Protein AF-A0A817R4D0-F1 (afdb_monomer_lite)

Radius of gyration: 28.76 Å; chains: 1; bounding box: 65×51×79 Å

Structure (mmCIF, N/CA/C/O backbone):
data_AF-A0A817R4D0-F1
#
_entry.id   AF-A0A817R4D0-F1
#
loop_
_atom_site.group_PDB
_atom_site.id
_atom_site.type_symbol
_atom_site.label_atom_id
_atom_site.label_alt_id
_atom_site.label_comp_id
_atom_site.label_asym_id
_atom_site.label_entity_id
_atom_site.label_seq_id
_atom_site.pdbx_PDB_ins_code
_atom_site.Cartn_x
_atom_site.Cartn_y
_atom_site.Cartn_z
_atom_site.occupancy
_atom_site.B_iso_or_equiv
_atom_site.auth_seq_id
_atom_site.auth_comp_id
_atom_site.auth_asym_id
_atom_site.auth_atom_id
_atom_site.pdbx_PDB_model_num
ATOM 1 N N . MET A 1 1 ? -16.716 -7.957 35.659 1.00 85.81 1 MET A N 1
ATOM 2 C CA . MET A 1 1 ? -17.992 -8.381 36.300 1.00 85.81 1 MET A CA 1
ATOM 3 C C . MET A 1 1 ? -18.682 -7.258 37.084 1.00 85.81 1 MET A C 1
ATOM 5 O O . MET A 1 1 ? -19.856 -7.018 36.826 1.00 85.81 1 MET A O 1
ATOM 9 N N . ASN A 1 2 ? -17.995 -6.583 38.018 1.00 90.88 2 ASN A N 1
ATOM 10 C CA . ASN A 1 2 ? -18.594 -5.654 38.999 1.00 90.88 2 ASN A CA 1
ATOM 11 C C . ASN A 1 2 ? -19.562 -4.610 38.411 1.00 90.88 2 ASN A C 1
ATOM 13 O O . ASN A 1 2 ? -20.645 -4.436 38.957 1.00 90.88 2 ASN A O 1
ATOM 17 N N . TRP A 1 3 ? -19.232 -3.972 37.282 1.00 91.75 3 TRP A N 1
ATOM 18 C CA . TRP A 1 3 ? -20.135 -3.012 36.631 1.00 91.75 3 TRP A CA 1
ATOM 19 C C . TRP A 1 3 ? -21.509 -3.606 36.291 1.00 91.75 3 TRP A C 1
ATOM 21 O O . TRP A 1 3 ? -22.535 -3.068 36.699 1.00 91.75 3 TRP A O 1
ATOM 31 N N . SER A 1 4 ? -21.538 -4.760 35.612 1.00 88.94 4 SER A N 1
ATOM 32 C CA . SER A 1 4 ? -22.786 -5.458 35.272 1.00 88.94 4 SER A CA 1
ATOM 33 C C . SER A 1 4 ? -23.536 -5.892 36.538 1.00 88.94 4 SER A C 1
ATOM 35 O O . SER A 1 4 ? -24.749 -5.702 36.617 1.00 88.94 4 SER A O 1
ATOM 37 N N . SER A 1 5 ? -22.813 -6.377 37.559 1.00 91.19 5 SER A N 1
ATOM 38 C CA . SER A 1 5 ? -23.377 -6.715 38.876 1.00 91.19 5 SER A CA 1
ATOM 39 C C . SER A 1 5 ? -24.118 -5.526 39.494 1.00 91.19 5 SER A C 1
ATOM 41 O O . SER A 1 5 ? -25.313 -5.609 39.770 1.00 91.19 5 SER A O 1
ATOM 43 N N . ASN A 1 6 ? -23.446 -4.382 39.625 1.00 91.38 6 ASN A N 1
ATOM 44 C CA . ASN A 1 6 ? -24.018 -3.169 40.207 1.00 91.38 6 ASN A CA 1
ATOM 45 C C . ASN A 1 6 ? -25.166 -2.607 39.357 1.00 91.38 6 ASN A C 1
ATOM 47 O O . ASN A 1 6 ? -26.144 -2.103 39.904 1.00 91.38 6 ASN A O 1
ATOM 51 N N . LYS A 1 7 ? -25.065 -2.694 38.024 1.00 90.00 7 LYS A N 1
ATOM 52 C CA . LYS A 1 7 ? -26.015 -2.053 37.109 1.00 90.00 7 LYS A CA 1
ATOM 53 C C . LYS A 1 7 ? -27.292 -2.858 36.848 1.00 90.00 7 LYS A C 1
ATOM 55 O O . LYS A 1 7 ? -28.335 -2.248 36.618 1.00 90.00 7 LYS A O 1
ATOM 60 N N . PHE A 1 8 ? -27.217 -4.189 36.868 1.00 87.50 8 PHE A N 1
ATOM 61 C CA . PHE A 1 8 ? -28.321 -5.084 36.489 1.00 87.50 8 PHE A CA 1
ATOM 62 C C . PHE A 1 8 ? -28.729 -6.091 37.570 1.00 87.50 8 PHE A C 1
ATOM 64 O O . PHE A 1 8 ? -29.767 -6.732 37.426 1.00 87.50 8 PHE A O 1
ATOM 71 N N . TYR A 1 9 ? -27.926 -6.255 38.624 1.00 90.12 9 TYR A N 1
ATOM 72 C CA . TYR A 1 9 ? -28.093 -7.311 39.628 1.00 90.12 9 TYR A CA 1
ATOM 73 C C . TYR A 1 9 ? -27.909 -6.801 41.066 1.00 90.12 9 TYR A C 1
ATOM 75 O O . TYR A 1 9 ? -27.602 -7.588 41.959 1.00 90.12 9 TYR A O 1
ATOM 83 N N . GLU A 1 10 ? -28.068 -5.493 41.300 1.00 92.06 10 GLU A N 1
ATOM 84 C CA . GLU A 1 10 ? -27.998 -4.862 42.632 1.00 92.06 10 GLU A CA 1
ATOM 85 C C . GLU A 1 10 ? -26.683 -5.151 43.394 1.00 92.06 10 GLU A C 1
ATOM 87 O O . GLU A 1 10 ? -26.655 -5.202 44.620 1.00 92.06 10 GLU A O 1
ATOM 92 N N . GLY A 1 11 ? -25.584 -5.390 42.669 1.00 90.69 11 GLY A N 1
ATOM 93 C CA . GLY A 1 11 ? -24.278 -5.744 43.241 1.00 90.69 11 GLY A CA 1
ATOM 94 C C . GLY A 1 11 ? -24.160 -7.191 43.743 1.00 90.69 11 GLY A C 1
ATOM 95 O O . GLY A 1 11 ? -23.124 -7.560 44.292 1.00 90.69 11 GLY A O 1
ATOM 96 N N . LYS A 1 12 ? -25.182 -8.035 43.542 1.00 92.62 12 LYS A N 1
ATOM 97 C CA . LYS A 1 12 ? -25.273 -9.393 44.116 1.00 92.62 12 LYS A CA 1
ATOM 98 C C . LYS A 1 12 ? -24.383 -10.444 43.441 1.00 92.62 12 LYS A C 1
ATOM 100 O O . LYS A 1 12 ? -24.162 -11.501 44.028 1.00 92.62 12 LYS A O 1
ATOM 105 N N . LEU A 1 13 ? -23.884 -10.207 42.223 1.00 91.25 13 LEU A N 1
ATOM 106 C CA . LEU A 1 13 ? -22.986 -11.158 41.552 1.00 91.25 13 LEU A CA 1
ATOM 107 C C . LEU A 1 13 ? -21.567 -11.059 42.115 1.00 91.25 13 LEU A C 1
ATOM 109 O O . LEU A 1 13 ? -20.951 -9.991 42.087 1.00 91.25 13 LEU A O 1
ATOM 113 N N . ILE A 1 14 ? -21.041 -12.206 42.541 1.00 90.81 14 ILE A N 1
ATOM 114 C CA . ILE A 1 14 ? -19.675 -12.389 43.033 1.00 90.81 14 ILE A CA 1
ATOM 115 C C . ILE A 1 14 ? -18.923 -13.258 42.021 1.00 90.81 14 ILE A C 1
ATOM 117 O O . ILE A 1 14 ? -19.402 -14.323 41.635 1.00 90.81 14 ILE A O 1
ATOM 121 N N . ALA A 1 15 ? -17.741 -12.814 41.592 1.00 90.31 15 ALA A N 1
ATOM 122 C CA . ALA A 1 15 ? -16.878 -13.614 40.730 1.00 90.31 15 ALA A CA 1
ATOM 123 C C . ALA A 1 15 ? -16.248 -14.764 41.526 1.00 90.31 15 ALA A C 1
ATOM 125 O O . ALA A 1 15 ? -15.663 -14.533 42.588 1.00 90.31 15 ALA A O 1
ATOM 126 N N . ASP A 1 16 ? -16.334 -15.985 40.995 1.00 93.75 16 ASP A N 1
ATOM 127 C CA . ASP A 1 16 ? -15.689 -17.143 41.608 1.00 93.75 16 ASP A CA 1
ATOM 128 C C . ASP A 1 16 ? -14.159 -16.969 41.674 1.00 93.75 16 ASP A C 1
ATOM 130 O O . ASP A 1 16 ? -13.544 -16.331 40.811 1.00 93.75 16 ASP A O 1
ATOM 134 N N . LYS A 1 17 ? -13.532 -17.561 42.699 1.00 91.69 17 LYS A N 1
ATOM 135 C CA . LYS A 1 17 ? -12.079 -17.483 42.924 1.00 91.69 17 LYS A CA 1
ATOM 136 C C . LYS A 1 17 ? -11.271 -17.954 41.710 1.00 91.69 17 LYS A C 1
ATOM 138 O O . LYS A 1 17 ? -10.205 -17.401 41.462 1.00 91.69 17 LYS A O 1
ATOM 143 N N . SER A 1 18 ? -11.787 -18.923 40.953 1.00 90.81 18 SER A N 1
ATOM 144 C CA . SER A 1 18 ? -11.156 -19.478 39.750 1.00 90.81 18 SER A CA 1
ATOM 145 C C . SER A 1 18 ? -11.200 -18.567 38.519 1.00 90.81 18 SER A C 1
ATOM 147 O O . SER A 1 18 ? -10.611 -18.928 37.508 1.00 90.81 18 SER A O 1
ATOM 149 N N . VAL A 1 19 ? -11.896 -17.422 38.555 1.00 88.88 19 VAL A N 1
ATOM 150 C CA . VAL A 1 19 ? -11.982 -16.493 37.406 1.00 88.88 19 VAL A CA 1
ATOM 151 C C . VAL A 1 19 ? -11.800 -15.019 37.759 1.00 88.88 19 VAL A C 1
ATOM 153 O O . VAL A 1 19 ? -11.539 -14.220 36.865 1.00 88.88 19 VAL A O 1
ATOM 156 N N . LYS A 1 20 ? -11.922 -14.637 39.037 1.00 90.31 20 LYS A N 1
ATOM 157 C CA . LYS A 1 20 ? -11.939 -13.235 39.491 1.00 90.31 20 LYS A CA 1
ATOM 158 C C . LYS A 1 20 ? -10.757 -12.387 38.995 1.00 90.31 20 LYS A C 1
ATOM 160 O O . LYS A 1 20 ? -10.948 -11.199 38.752 1.00 90.31 20 LYS A O 1
ATOM 165 N N . ASN A 1 21 ? -9.578 -12.994 38.859 1.00 89.25 21 ASN A N 1
ATOM 166 C CA . ASN A 1 21 ? -8.324 -12.314 38.520 1.00 89.25 21 ASN A CA 1
ATOM 167 C C . ASN A 1 21 ? -7.767 -12.722 37.140 1.00 89.25 21 ASN A C 1
ATOM 169 O O . ASN A 1 21 ? -6.607 -12.445 36.865 1.00 89.25 21 ASN A O 1
ATOM 173 N N . HIS A 1 22 ? -8.543 -13.424 36.306 1.00 90.38 22 HIS A N 1
ATOM 174 C CA . HIS A 1 22 ? -8.057 -13.922 35.019 1.00 90.38 22 HIS A CA 1
ATOM 175 C C . HIS A 1 22 ? -7.870 -12.805 33.986 1.00 90.38 22 HIS A C 1
ATOM 177 O O . HIS A 1 22 ? -8.821 -12.102 33.648 1.00 90.38 22 HIS A O 1
ATOM 183 N N . LEU A 1 23 ? -6.665 -12.727 33.427 1.00 89.62 23 LEU A N 1
ATOM 184 C CA . LEU A 1 23 ? -6.243 -11.791 32.383 1.00 89.62 23 LEU A CA 1
ATOM 185 C C . LEU A 1 23 ? -5.816 -12.555 31.123 1.00 89.62 23 LEU A C 1
ATOM 187 O O . LEU A 1 23 ? -5.864 -13.789 31.101 1.00 89.62 23 LEU A O 1
ATOM 191 N N . LEU A 1 24 ? -5.420 -11.861 30.052 1.00 87.00 24 LEU A N 1
ATOM 192 C CA . LEU A 1 24 ? -4.888 -12.535 28.861 1.00 87.00 24 LEU A CA 1
ATOM 193 C C . LEU A 1 24 ? -3.597 -13.282 29.201 1.00 87.00 24 LEU A C 1
ATOM 195 O O . LEU A 1 24 ? -3.516 -14.473 28.916 1.00 87.00 24 LEU A O 1
ATOM 199 N N . LYS A 1 25 ? -2.663 -12.638 29.915 1.00 83.69 25 LYS A N 1
ATOM 200 C CA . LYS A 1 25 ? -1.336 -13.180 30.273 1.00 83.69 25 LYS A CA 1
ATOM 201 C C . LYS A 1 25 ? -1.310 -14.547 30.973 1.00 83.69 25 LYS A C 1
ATOM 203 O O . LYS A 1 25 ? -0.267 -15.193 30.985 1.00 83.69 25 LYS A O 1
ATOM 208 N N . ASP A 1 26 ? -2.426 -14.996 31.556 1.00 84.88 26 ASP A N 1
ATOM 209 C CA . ASP A 1 26 ? -2.526 -16.317 32.198 1.00 84.88 26 ASP A CA 1
ATOM 210 C C . ASP A 1 26 ? -2.865 -17.448 31.198 1.00 84.88 26 ASP A C 1
ATOM 212 O O . ASP A 1 26 ? -3.092 -18.596 31.595 1.00 84.88 26 ASP A O 1
ATOM 216 N N . LEU A 1 27 ? -2.967 -17.142 29.900 1.00 81.75 27 LEU A N 1
ATOM 217 C CA . LEU A 1 27 ? -3.097 -18.131 28.833 1.00 81.75 27 LEU A CA 1
ATOM 218 C C . LEU A 1 27 ? -1.738 -18.777 28.538 1.00 81.75 27 LEU A C 1
ATOM 220 O O . LEU A 1 27 ? -0.728 -18.106 28.355 1.00 81.75 27 LEU A O 1
ATOM 224 N N . LYS A 1 28 ? -1.726 -20.111 28.452 1.00 70.00 28 LYS A N 1
ATOM 225 C CA . LYS A 1 28 ? -0.499 -20.930 28.392 1.00 70.00 28 LYS A CA 1
ATOM 226 C C . LYS A 1 28 ? 0.362 -20.748 27.131 1.00 70.00 28 LYS A C 1
ATOM 228 O O . LYS A 1 28 ? 1.472 -21.267 27.111 1.00 70.00 28 LYS A O 1
ATOM 233 N N . ASN A 1 29 ? -0.149 -20.061 26.109 1.00 64.88 29 ASN A N 1
ATOM 234 C CA . ASN A 1 29 ? 0.435 -20.017 24.766 1.00 64.88 29 ASN A CA 1
ATOM 235 C C . ASN A 1 29 ? 0.943 -18.620 24.357 1.00 64.88 29 ASN A C 1
ATOM 237 O O . ASN A 1 29 ? 1.331 -18.447 23.209 1.00 64.88 29 ASN A O 1
ATOM 241 N N . ILE A 1 30 ? 0.933 -17.625 25.252 1.00 60.78 30 ILE A N 1
ATOM 242 C CA . ILE A 1 30 ? 1.384 -16.268 24.909 1.00 60.78 30 ILE A CA 1
ATOM 243 C C . ILE A 1 30 ? 2.913 -16.217 24.836 1.00 60.78 30 ILE A C 1
ATOM 245 O O . ILE A 1 30 ? 3.607 -16.353 25.848 1.00 60.78 30 ILE A O 1
ATOM 249 N N . SER A 1 31 ? 3.432 -15.941 23.643 1.00 56.41 31 SER A N 1
ATOM 250 C CA . SER A 1 31 ? 4.788 -15.438 23.434 1.00 56.41 31 SER A CA 1
ATOM 251 C C . SER A 1 31 ? 4.879 -14.003 23.953 1.00 56.41 31 SER A C 1
ATOM 253 O O . SER A 1 31 ? 4.496 -13.065 23.260 1.00 56.41 31 SER A O 1
ATOM 255 N N . LYS A 1 32 ? 5.372 -13.817 25.182 1.00 51.97 32 LYS A N 1
ATOM 256 C CA . LYS A 1 32 ? 5.617 -12.474 25.726 1.00 51.97 32 LYS A CA 1
ATOM 257 C C . LYS A 1 32 ? 6.578 -11.705 24.813 1.00 51.97 32 LYS A C 1
ATOM 259 O O . LYS A 1 32 ? 7.673 -12.202 24.549 1.00 51.97 32 LYS A O 1
ATOM 264 N N . LYS A 1 33 ? 6.214 -10.488 24.398 1.00 51.44 33 LYS A N 1
ATOM 265 C CA . LYS A 1 33 ? 7.195 -9.522 23.885 1.00 51.44 33 LYS A CA 1
ATOM 266 C C . LYS A 1 33 ? 8.112 -9.125 25.048 1.00 51.44 33 LYS A C 1
ATOM 268 O O . LYS A 1 33 ? 7.653 -8.941 26.172 1.00 51.44 33 LYS A O 1
ATOM 273 N N . GLU A 1 34 ? 9.412 -8.996 24.790 1.00 47.00 34 GLU A N 1
ATOM 274 C CA . GLU A 1 34 ? 10.386 -8.600 25.825 1.00 47.00 34 GLU A CA 1
ATOM 275 C C . GLU A 1 34 ? 10.322 -7.097 26.172 1.00 47.00 34 GLU A C 1
ATOM 277 O O . GLU A 1 34 ? 10.896 -6.689 27.176 1.00 47.00 34 GLU A O 1
ATOM 282 N N . ASN A 1 35 ? 9.569 -6.302 25.397 1.00 44.22 35 ASN A N 1
ATOM 283 C CA . ASN A 1 35 ? 9.280 -4.880 25.629 1.00 44.22 35 ASN A CA 1
ATOM 284 C C . ASN A 1 35 ? 7.753 -4.634 25.678 1.00 44.22 35 ASN A C 1
ATOM 286 O O . ASN A 1 35 ? 7.207 -3.916 24.843 1.00 44.22 35 ASN A O 1
ATOM 290 N N . ASP A 1 36 ? 7.056 -5.266 26.627 1.00 49.16 36 ASP A N 1
ATOM 291 C CA . ASP A 1 36 ? 5.600 -5.133 26.868 1.00 49.16 36 ASP A CA 1
ATOM 292 C C . ASP A 1 36 ? 5.269 -3.836 27.670 1.00 49.16 36 ASP A C 1
ATOM 294 O O . ASP A 1 36 ? 4.460 -3.847 28.597 1.00 49.16 36 ASP A O 1
ATOM 298 N N . ASP A 1 37 ? 5.917 -2.703 27.342 1.00 46.09 37 ASP A N 1
ATOM 299 C CA . ASP A 1 37 ? 5.678 -1.398 28.003 1.00 46.09 37 ASP A CA 1
ATOM 300 C C . ASP A 1 37 ? 4.265 -0.835 27.710 1.00 46.09 37 ASP A C 1
ATOM 302 O O . ASP A 1 37 ? 3.764 0.014 28.451 1.00 46.09 37 ASP A O 1
ATOM 306 N N . GLU A 1 38 ? 3.580 -1.351 26.681 1.00 54.66 38 GLU A N 1
ATOM 307 C CA . GLU A 1 38 ? 2.167 -1.078 26.389 1.00 54.66 38 GLU A CA 1
ATOM 308 C C . GLU A 1 38 ? 1.312 -2.324 26.660 1.00 54.66 38 GLU A C 1
ATOM 310 O O . GLU A 1 38 ? 1.398 -3.366 26.012 1.00 54.66 38 GLU A O 1
ATOM 315 N N . ASN A 1 39 ? 0.511 -2.229 27.718 1.00 65.62 39 ASN A N 1
ATOM 316 C CA . ASN A 1 39 ? 0.305 -3.360 28.613 1.00 65.62 39 ASN A CA 1
ATOM 317 C C . ASN A 1 39 ? -1.055 -4.067 28.406 1.00 65.62 39 ASN A C 1
ATOM 319 O O . ASN A 1 39 ? -1.862 -4.191 29.337 1.00 65.62 39 ASN A O 1
ATOM 323 N N . LEU A 1 40 ? -1.330 -4.505 27.169 1.00 78.44 40 LEU A N 1
ATOM 324 C CA . LEU A 1 40 ? -2.609 -5.119 26.764 1.00 78.44 40 LEU A CA 1
ATOM 325 C C . LEU A 1 40 ? -2.869 -6.468 27.461 1.00 78.44 40 LEU A C 1
ATOM 327 O O . LEU A 1 40 ? -4.010 -6.817 27.776 1.00 78.44 40 LEU A O 1
ATOM 331 N N . SER A 1 41 ? -1.811 -7.236 27.737 1.00 79.12 41 SER A N 1
ATOM 332 C CA . SER A 1 41 ? -1.926 -8.579 28.322 1.00 79.12 41 SER A CA 1
ATOM 333 C C . SER A 1 41 ? -2.378 -8.579 29.791 1.00 79.12 41 SER A C 1
ATOM 335 O O . SER A 1 41 ? -2.912 -9.584 30.285 1.00 79.12 41 SER A O 1
ATOM 337 N N . GLU A 1 42 ? -2.197 -7.446 30.481 1.00 83.38 42 GLU A N 1
ATOM 338 C CA . GLU A 1 42 ? -2.509 -7.255 31.897 1.00 83.38 42 GLU A CA 1
ATOM 339 C C . GLU A 1 42 ? -3.830 -6.517 32.162 1.00 83.38 42 GLU A C 1
ATOM 341 O O . GLU A 1 42 ? -4.248 -6.424 33.320 1.00 83.38 42 GLU A O 1
ATOM 346 N N . CYS A 1 43 ? -4.529 -6.040 31.128 1.00 86.25 43 CYS A N 1
ATOM 347 C CA . CYS A 1 43 ? -5.799 -5.337 31.283 1.00 86.25 43 CYS A CA 1
ATOM 348 C C . CYS A 1 43 ? -7.016 -6.234 30.991 1.00 86.25 43 CYS A C 1
ATOM 350 O O . CYS A 1 43 ? -7.034 -7.062 30.078 1.00 86.25 43 CYS A O 1
ATOM 352 N N . SER A 1 44 ? -8.079 -6.049 31.782 1.00 90.94 44 SER A N 1
ATOM 353 C CA . SER A 1 44 ? -9.372 -6.723 31.562 1.00 90.94 44 SER A CA 1
ATOM 354 C C . SER A 1 44 ? -10.413 -5.841 30.868 1.00 90.94 44 SER A C 1
ATOM 356 O O . SER A 1 44 ? -11.433 -6.351 30.403 1.00 90.94 44 SER A O 1
ATOM 358 N N . LEU A 1 45 ? -10.158 -4.532 30.802 1.00 91.81 45 LEU A N 1
ATOM 359 C CA . LEU A 1 45 ? -11.008 -3.500 30.216 1.00 91.81 45 LEU A CA 1
ATOM 360 C C . LEU A 1 45 ? -10.115 -2.560 29.403 1.00 91.81 45 LEU A C 1
ATOM 362 O O . LEU A 1 45 ? -9.131 -2.047 29.940 1.00 91.81 45 LEU A O 1
ATOM 366 N N . PHE A 1 46 ? -10.482 -2.333 28.148 1.00 91.12 46 PHE A N 1
ATOM 367 C CA . PHE A 1 46 ? -9.733 -1.529 27.190 1.00 91.12 46 PHE A CA 1
ATOM 368 C C . PHE A 1 46 ? -10.715 -0.668 26.395 1.00 91.12 46 PHE A C 1
ATOM 370 O O . PHE A 1 46 ? -11.730 -1.179 25.918 1.00 91.12 46 PHE A O 1
ATOM 377 N N . LEU A 1 47 ? -10.464 0.633 26.308 1.00 88.31 47 LEU A N 1
ATOM 378 C CA . LEU A 1 47 ? -11.313 1.592 25.605 1.00 88.31 47 LEU A CA 1
ATOM 379 C C . LEU A 1 47 ? -10.493 2.288 24.521 1.00 88.31 47 LEU A C 1
ATOM 381 O O . LEU A 1 47 ? -9.501 2.930 24.852 1.00 88.31 47 LEU A O 1
ATOM 385 N N . ILE A 1 48 ? -10.937 2.199 23.268 1.00 90.31 48 ILE A N 1
ATOM 386 C CA . ILE A 1 48 ? -10.406 2.993 22.157 1.00 90.31 48 ILE A CA 1
ATOM 387 C C . ILE A 1 48 ? -11.433 4.079 21.822 1.00 90.31 48 ILE A C 1
ATOM 389 O O . ILE A 1 48 ? -12.513 3.778 21.307 1.00 90.31 48 ILE A O 1
ATOM 393 N N . ASP A 1 49 ? -11.117 5.335 22.139 1.00 85.25 49 ASP A N 1
ATOM 394 C CA . ASP A 1 49 ? -11.977 6.477 21.815 1.00 85.25 49 ASP A CA 1
ATOM 395 C C . ASP A 1 49 ? -11.694 6.985 20.395 1.00 85.25 49 ASP A C 1
ATOM 397 O O . ASP A 1 49 ? -10.577 7.399 20.078 1.00 85.25 49 ASP A O 1
ATOM 401 N N . THR A 1 50 ? -12.716 6.964 19.539 1.00 85.00 50 THR A N 1
ATOM 402 C CA . THR A 1 50 ? -12.644 7.436 18.144 1.00 85.00 50 THR A CA 1
ATOM 403 C C . THR A 1 50 ? -12.926 8.929 17.986 1.00 85.00 50 THR A C 1
ATOM 405 O O . THR A 1 50 ? -12.894 9.462 16.872 1.00 85.00 50 THR A O 1
ATOM 408 N N . ASN A 1 51 ? -13.176 9.641 19.088 1.00 74.62 51 ASN A N 1
ATOM 409 C CA . ASN A 1 51 ? -13.396 11.077 19.055 1.00 74.62 51 ASN A CA 1
ATOM 410 C C . ASN A 1 51 ? -12.185 11.851 18.502 1.00 74.62 51 ASN A C 1
ATOM 412 O O . ASN A 1 51 ? -11.029 11.544 18.779 1.00 74.62 51 ASN A O 1
ATOM 416 N N . GLY A 1 52 ? -12.461 12.892 17.713 1.00 62.25 52 GLY A N 1
ATOM 417 C CA . GLY A 1 52 ? -11.438 13.687 17.026 1.00 62.25 52 GLY A CA 1
ATOM 418 C C . GLY A 1 52 ? -10.903 13.082 15.720 1.00 62.25 52 GLY A C 1
ATOM 419 O O . GLY A 1 52 ? -10.167 13.773 15.016 1.00 62.25 52 GLY A O 1
ATOM 420 N N . TYR A 1 53 ? -11.296 11.857 15.350 1.00 65.50 53 TYR A N 1
ATOM 421 C CA . TYR A 1 53 ? -10.987 11.248 14.050 1.00 65.50 53 TYR A CA 1
ATOM 422 C C . TYR A 1 53 ? -12.196 11.333 13.095 1.00 65.50 53 TYR A C 1
ATOM 424 O O . TYR A 1 53 ? -13.343 11.304 13.538 1.00 65.50 53 TYR A O 1
ATOM 432 N N . ASP A 1 54 ? -11.975 11.439 11.777 1.00 64.69 54 ASP A N 1
ATOM 433 C CA . ASP A 1 54 ? -13.045 11.640 10.769 1.00 64.69 54 ASP A CA 1
ATOM 434 C C . ASP A 1 54 ? -13.775 10.326 10.393 1.00 64.69 54 ASP A C 1
ATOM 436 O O . ASP A 1 54 ? -14.011 10.027 9.220 1.00 64.69 54 ASP A O 1
ATOM 440 N N . MET A 1 55 ? -14.109 9.524 11.409 1.00 75.19 55 MET A N 1
ATOM 441 C CA . MET A 1 55 ? -14.818 8.243 11.313 1.00 75.19 55 MET A CA 1
ATOM 442 C C . MET A 1 55 ? -16.322 8.457 11.160 1.00 75.19 55 MET A C 1
ATOM 444 O O . MET A 1 55 ? -17.059 8.551 12.142 1.00 75.19 55 MET A O 1
ATOM 448 N N . LYS A 1 56 ? -16.779 8.586 9.916 1.00 72.00 56 LYS A N 1
ATOM 449 C CA . LYS A 1 56 ? -18.182 8.887 9.616 1.00 72.00 56 LYS A CA 1
ATOM 450 C C . LYS A 1 56 ? -19.056 7.640 9.650 1.00 72.00 56 LYS A C 1
ATOM 452 O O . LYS A 1 56 ? -18.743 6.642 9.010 1.00 72.00 56 LYS A O 1
ATOM 457 N N . GLU A 1 57 ? -20.209 7.780 10.298 1.00 80.19 57 GLU A N 1
ATOM 458 C CA . GLU A 1 57 ? -21.320 6.841 10.168 1.00 80.19 57 GLU A CA 1
ATOM 459 C C . GLU A 1 57 ? -21.812 6.762 8.717 1.00 80.19 57 GLU A C 1
ATOM 461 O O . GLU A 1 57 ? -22.089 7.778 8.069 1.00 80.19 57 GLU A O 1
ATOM 466 N N . ILE A 1 58 ? -21.960 5.531 8.241 1.00 77.88 58 ILE A N 1
ATOM 467 C CA . ILE A 1 58 ? -22.594 5.155 6.986 1.00 77.88 58 ILE A CA 1
ATOM 468 C C . ILE A 1 58 ? -24.028 4.742 7.306 1.00 77.88 58 ILE A C 1
ATOM 470 O O . ILE A 1 58 ? -24.276 3.884 8.155 1.00 77.88 58 ILE A O 1
ATOM 474 N N . TYR A 1 59 ? -24.971 5.356 6.600 1.00 78.50 59 TYR A N 1
ATOM 475 C CA . TYR A 1 59 ? -26.398 5.087 6.708 1.00 78.50 59 TYR A CA 1
ATOM 476 C C . TYR A 1 59 ? -26.823 4.284 5.481 1.00 78.50 59 TYR A C 1
ATOM 478 O O . TYR A 1 59 ? -26.519 4.680 4.355 1.00 78.50 59 TYR A O 1
ATOM 486 N N . PHE A 1 60 ? -27.502 3.162 5.701 1.00 73.06 60 PHE A N 1
ATOM 487 C CA . PHE A 1 60 ? -28.050 2.329 4.632 1.00 73.06 60 PHE A CA 1
ATOM 488 C C . PHE A 1 60 ? -29.530 2.665 4.400 1.00 73.06 60 PHE A C 1
ATOM 490 O O . PHE A 1 60 ? -30.197 3.168 5.303 1.00 73.06 60 PHE A O 1
ATOM 497 N N . ASP A 1 61 ? -30.046 2.373 3.201 1.00 69.12 61 ASP A N 1
ATOM 498 C CA . ASP A 1 61 ? -31.446 2.657 2.836 1.00 69.12 61 ASP A CA 1
ATOM 499 C C . ASP A 1 61 ? -32.463 1.872 3.698 1.00 69.12 61 ASP A C 1
ATOM 501 O O . ASP A 1 61 ? -33.606 2.296 3.860 1.00 69.12 61 ASP A O 1
ATOM 505 N N . ASP A 1 62 ? -32.037 0.758 4.306 1.00 63.50 62 ASP A N 1
ATOM 506 C CA . ASP A 1 62 ? -32.775 0.082 5.374 1.00 63.50 62 ASP A CA 1
ATOM 507 C C . ASP A 1 62 ? -32.596 0.851 6.700 1.00 63.50 62 ASP A C 1
ATOM 509 O O . ASP A 1 62 ? -31.571 0.716 7.374 1.00 63.50 62 ASP A O 1
ATOM 513 N N . GLU A 1 63 ? -33.627 1.609 7.101 1.00 58.59 63 GLU A N 1
ATOM 514 C CA . GLU A 1 63 ? -33.654 2.634 8.176 1.00 58.59 63 GLU A CA 1
ATOM 515 C C . GLU A 1 63 ? -33.173 2.215 9.592 1.00 58.59 63 GLU A C 1
ATOM 517 O O . GLU A 1 63 ? -33.203 3.022 10.519 1.00 58.59 63 GLU A O 1
ATOM 522 N N . ASN A 1 64 ? -32.752 0.965 9.800 1.00 64.94 64 ASN A N 1
ATOM 523 C CA . ASN A 1 64 ? -32.290 0.428 11.087 1.00 64.94 64 ASN A CA 1
ATOM 524 C C . ASN A 1 64 ? -30.838 -0.092 11.069 1.00 64.94 64 ASN A C 1
ATOM 526 O O . ASN A 1 64 ? -30.419 -0.729 12.039 1.00 64.94 64 ASN A O 1
ATOM 530 N N . SER A 1 65 ? -30.078 0.136 9.990 1.00 71.75 65 SER A N 1
ATOM 531 C CA . SER A 1 65 ? -28.674 -0.279 9.885 1.00 71.75 65 SER A CA 1
ATOM 532 C C . SER A 1 65 ? -27.730 0.916 9.737 1.00 71.75 65 SER A C 1
ATOM 534 O O . SER A 1 65 ? -27.939 1.800 8.902 1.00 71.75 65 SER A O 1
ATOM 536 N N . HIS A 1 66 ? -26.656 0.901 10.524 1.00 79.25 66 HIS A N 1
ATOM 537 C CA . HIS A 1 66 ? -25.555 1.861 10.480 1.00 79.25 66 HIS A CA 1
ATOM 538 C C . HIS A 1 66 ? -24.231 1.096 10.504 1.00 79.25 66 HIS A C 1
ATOM 540 O O . HIS A 1 66 ? -24.167 -0.017 11.035 1.00 79.25 66 HIS A O 1
ATOM 546 N N . GLY A 1 67 ? -23.178 1.680 9.943 1.00 80.62 67 GLY A N 1
ATOM 547 C CA . GLY A 1 67 ? -21.838 1.105 9.988 1.00 80.62 67 GLY A CA 1
ATOM 548 C C . GLY A 1 67 ? -20.762 2.180 9.989 1.00 80.62 67 GLY A C 1
ATOM 549 O O . GLY A 1 67 ? -20.947 3.245 9.411 1.00 80.62 67 GLY A O 1
ATOM 550 N N . ASN A 1 68 ? -19.622 1.884 10.603 1.00 84.38 68 ASN A N 1
ATOM 551 C CA . ASN A 1 68 ? -18.501 2.808 10.698 1.00 84.38 68 ASN A CA 1
ATOM 552 C C . ASN A 1 68 ? -17.217 2.088 10.262 1.00 84.38 68 ASN A C 1
ATOM 554 O O . ASN A 1 68 ? -16.713 1.214 10.968 1.00 84.38 68 ASN A O 1
ATOM 558 N N . GLU A 1 69 ? -16.707 2.416 9.070 1.00 81.00 69 GLU A N 1
ATOM 559 C CA . GLU A 1 69 ? -15.530 1.746 8.490 1.00 81.00 69 GLU A CA 1
ATOM 560 C C . GLU A 1 69 ? -14.274 1.917 9.359 1.00 81.00 69 GLU A C 1
ATOM 562 O O . GLU A 1 69 ? -13.484 0.983 9.471 1.00 81.00 69 GLU A O 1
ATOM 567 N N . GLY A 1 70 ? -14.119 3.064 10.031 1.00 80.56 70 GLY A N 1
ATOM 568 C CA . GLY A 1 70 ? -12.980 3.317 10.915 1.00 80.56 70 GLY A CA 1
ATOM 569 C C . GLY A 1 70 ? -13.034 2.512 12.216 1.00 80.56 70 GLY A C 1
ATOM 570 O O . GLY A 1 70 ? -12.006 2.023 12.683 1.00 80.56 70 GLY A O 1
ATOM 571 N N . GLU A 1 71 ? -14.227 2.299 12.779 1.00 86.44 71 GLU A N 1
ATOM 572 C CA . GLU A 1 71 ? -14.389 1.399 13.930 1.00 86.44 71 GLU A CA 1
ATOM 573 C C . GLU A 1 71 ? -14.127 -0.062 13.533 1.00 86.44 71 GLU A C 1
ATOM 575 O O . GLU A 1 71 ? -13.467 -0.788 14.274 1.00 86.44 71 GLU A O 1
ATOM 580 N N . VAL A 1 72 ? -14.554 -0.484 12.336 1.00 83.69 72 VAL A N 1
ATOM 581 C CA . VAL A 1 72 ? -14.240 -1.816 11.784 1.00 83.69 72 VAL A CA 1
ATOM 582 C C . VAL A 1 72 ? -12.733 -1.992 11.554 1.00 83.69 72 VAL A C 1
ATOM 584 O O . VAL A 1 72 ? -12.193 -3.067 11.815 1.00 83.69 72 VAL A O 1
ATOM 587 N N . GLU A 1 73 ? -12.024 -0.959 11.102 1.00 81.31 73 GLU A N 1
ATOM 588 C CA . GLU A 1 73 ? -10.564 -0.985 10.959 1.00 81.31 73 GLU A CA 1
ATOM 589 C C . GLU A 1 73 ? -9.871 -1.204 12.315 1.00 81.31 73 GLU A C 1
ATOM 591 O O . GLU A 1 73 ? -9.071 -2.130 12.454 1.00 81.31 73 GLU A O 1
ATOM 596 N N . LEU A 1 74 ? -10.252 -0.435 13.341 1.00 84.31 74 LEU A N 1
ATOM 597 C CA . LEU A 1 74 ? -9.758 -0.598 14.714 1.00 84.31 74 LEU A CA 1
ATOM 598 C C . LEU A 1 74 ? -10.055 -1.988 15.294 1.00 84.31 74 LEU A C 1
ATOM 600 O O . LEU A 1 74 ? -9.186 -2.575 15.940 1.00 84.31 74 LEU A O 1
ATOM 604 N N . VAL A 1 75 ? -11.248 -2.543 15.039 1.00 88.06 75 VAL A N 1
ATOM 605 C CA . VAL A 1 75 ? -11.594 -3.923 15.424 1.00 88.06 75 VAL A CA 1
ATOM 606 C C . VAL A 1 75 ? -10.607 -4.909 14.796 1.00 88.06 75 VAL A C 1
ATOM 608 O O . VAL A 1 75 ? -10.065 -5.754 15.504 1.00 88.06 75 VAL A O 1
ATOM 611 N N . ASN A 1 76 ? -10.317 -4.783 13.498 1.00 83.12 76 ASN A N 1
ATOM 612 C CA . ASN A 1 76 ? -9.370 -5.668 12.813 1.00 83.12 76 ASN A CA 1
ATOM 613 C C . ASN A 1 76 ? -7.936 -5.528 13.349 1.00 83.12 76 ASN A C 1
ATOM 615 O O . ASN A 1 76 ? -7.270 -6.542 13.548 1.00 83.12 76 ASN A O 1
ATOM 619 N N . ILE A 1 77 ? -7.465 -4.305 13.627 1.00 82.81 77 ILE A N 1
ATOM 620 C CA . ILE A 1 77 ? -6.146 -4.071 14.243 1.00 82.81 77 ILE A CA 1
ATOM 621 C C . ILE A 1 77 ? -6.064 -4.782 15.604 1.00 82.81 77 ILE A C 1
ATOM 623 O O . ILE A 1 77 ? -5.120 -5.532 15.853 1.00 82.81 77 ILE A O 1
ATOM 627 N N . HIS A 1 78 ? -7.083 -4.615 16.454 1.00 87.25 78 HIS A N 1
ATOM 628 C CA . HIS A 1 78 ? -7.132 -5.234 17.782 1.00 87.25 78 HIS A CA 1
ATOM 629 C C . HIS A 1 78 ? -7.209 -6.766 17.717 1.00 87.25 78 HIS A C 1
ATOM 631 O O . HIS A 1 78 ? -6.551 -7.458 18.490 1.00 87.25 78 HIS A O 1
ATOM 637 N N . ILE A 1 79 ? -7.985 -7.317 16.778 1.00 87.25 79 ILE A N 1
ATOM 638 C CA . ILE A 1 79 ? -8.075 -8.767 16.548 1.00 87.25 79 ILE A CA 1
ATOM 639 C C . ILE A 1 79 ? -6.730 -9.333 16.078 1.00 87.25 79 ILE A C 1
ATOM 641 O O . ILE A 1 79 ? -6.305 -10.368 16.588 1.00 87.25 79 ILE A O 1
ATOM 645 N N . ASN A 1 80 ? -6.036 -8.655 15.162 1.00 81.94 80 ASN A N 1
ATOM 646 C CA . ASN A 1 80 ? -4.728 -9.103 14.686 1.00 81.94 80 ASN A CA 1
ATOM 647 C C . ASN A 1 80 ? -3.673 -9.068 15.802 1.00 81.94 80 ASN A C 1
ATOM 649 O O . ASN A 1 80 ? -2.936 -10.037 15.939 1.00 81.94 80 ASN A O 1
ATOM 653 N N . GLU A 1 81 ? -3.652 -8.045 16.665 1.00 82.19 81 GLU A N 1
ATOM 654 C CA . GLU A 1 81 ? -2.765 -8.026 17.843 1.00 82.19 81 GLU A CA 1
ATOM 655 C C . GLU A 1 81 ? -3.029 -9.236 18.763 1.00 82.19 81 GLU A C 1
ATOM 657 O O . GLU A 1 81 ? -2.100 -9.930 19.184 1.00 82.19 81 GLU A O 1
ATOM 662 N N . LEU A 1 82 ? -4.303 -9.556 19.019 1.00 85.31 82 LEU A N 1
ATOM 663 C CA . LEU A 1 82 ? -4.707 -10.721 19.813 1.00 85.31 82 LEU A CA 1
ATOM 664 C C . LEU A 1 82 ? -4.294 -12.065 19.176 1.00 85.31 82 LEU A C 1
ATOM 666 O O . LEU A 1 82 ? -3.895 -12.986 19.895 1.00 85.31 82 LEU A O 1
ATOM 670 N N . ILE A 1 83 ? -4.365 -12.194 17.851 1.00 83.00 83 ILE A N 1
ATOM 671 C CA . ILE A 1 83 ? -3.984 -13.421 17.135 1.00 83.00 83 ILE A CA 1
ATOM 672 C C . ILE A 1 83 ? -2.458 -13.542 17.027 1.00 83.00 83 ILE A C 1
ATOM 674 O O . ILE A 1 83 ? -1.892 -14.550 17.445 1.00 83.00 83 ILE A O 1
ATOM 678 N N . GLU A 1 84 ? -1.785 -12.529 16.482 1.00 77.44 84 GLU A N 1
ATOM 679 C CA . GLU A 1 84 ? -0.364 -12.589 16.127 1.00 77.44 84 GLU A CA 1
ATOM 680 C C . GLU A 1 84 ? 0.544 -12.536 17.358 1.00 77.44 84 GLU A C 1
ATOM 682 O O . GLU A 1 84 ? 1.491 -13.316 17.457 1.00 77.44 84 GLU A O 1
ATOM 687 N N . ASN A 1 85 ? 0.241 -11.660 18.322 1.00 73.50 85 ASN A N 1
ATOM 688 C CA . ASN A 1 85 ? 1.112 -11.418 19.475 1.00 73.50 85 ASN A CA 1
ATOM 689 C C . ASN A 1 85 ? 0.655 -12.154 20.745 1.00 73.50 85 ASN A C 1
ATOM 691 O O . ASN A 1 85 ? 1.488 -12.494 21.587 1.00 73.50 85 ASN A O 1
ATOM 695 N N . TYR A 1 86 ? -0.635 -12.493 20.856 1.00 77.88 86 TYR A N 1
ATOM 696 C CA . TYR A 1 86 ? -1.176 -13.257 21.991 1.00 77.88 86 TYR A CA 1
ATOM 697 C C . TYR A 1 86 ? -1.615 -14.692 21.649 1.00 77.88 86 TYR A C 1
ATOM 699 O O . TYR A 1 86 ? -2.059 -15.420 22.541 1.00 77.88 86 TYR A O 1
ATOM 707 N N . SER A 1 87 ? -1.416 -15.147 20.402 1.00 78.56 87 SER A N 1
ATOM 708 C CA . SER A 1 87 ? -1.676 -16.530 19.958 1.00 78.56 87 SER A CA 1
ATOM 709 C C . SER A 1 87 ? -3.097 -17.031 20.266 1.00 78.56 87 SER A C 1
ATOM 711 O O . SER A 1 87 ? -3.312 -18.223 20.516 1.00 78.56 87 SER A O 1
ATOM 713 N N . LEU A 1 88 ? -4.076 -16.121 20.270 1.00 82.06 88 LEU A N 1
ATOM 714 C CA . LEU A 1 88 ? -5.494 -16.454 20.393 1.00 82.06 88 LEU A CA 1
ATOM 715 C C . LEU A 1 88 ? -6.011 -17.006 19.062 1.00 82.06 88 LEU A C 1
ATOM 717 O O . LEU A 1 88 ? -5.705 -16.480 17.994 1.00 82.06 88 LEU A O 1
ATOM 721 N N . SER A 1 89 ? -6.826 -18.057 19.118 1.00 82.19 89 SER A N 1
ATOM 722 C CA . SER A 1 89 ? -7.539 -18.549 17.939 1.00 82.19 89 SER A CA 1
ATOM 723 C C . SER A 1 89 ? -8.848 -17.779 17.738 1.00 82.19 89 SER A C 1
ATOM 725 O O . SER A 1 89 ? -9.429 -17.254 18.688 1.00 82.19 89 SER A O 1
ATOM 727 N N . ILE A 1 90 ? -9.335 -17.699 16.495 1.00 78.75 90 ILE A N 1
ATOM 728 C CA . ILE A 1 90 ? -10.508 -16.876 16.148 1.00 78.75 90 ILE A CA 1
ATOM 729 C C . ILE A 1 90 ? -11.780 -17.274 16.923 1.00 78.75 90 ILE A C 1
ATOM 731 O O . ILE A 1 90 ? -12.585 -16.417 17.263 1.00 78.75 90 ILE A O 1
ATOM 735 N N . ASP A 1 91 ? -11.928 -18.549 17.296 1.00 83.94 91 ASP A N 1
ATOM 736 C CA . ASP A 1 91 ? -13.024 -19.068 18.131 1.00 83.94 91 ASP A CA 1
ATOM 737 C C . ASP A 1 91 ? -12.987 -18.589 19.598 1.00 83.94 91 ASP A C 1
ATOM 739 O O . ASP A 1 91 ? -13.974 -18.724 20.325 1.00 83.94 91 ASP A O 1
ATOM 743 N N . GLN A 1 92 ? -11.866 -18.013 20.039 1.00 81.81 92 GLN A N 1
ATOM 744 C CA . GLN A 1 92 ? -11.688 -17.435 21.375 1.00 81.81 92 GLN A CA 1
ATOM 745 C C . GLN A 1 92 ? -12.024 -15.937 21.416 1.00 81.81 92 GLN A C 1
ATOM 747 O O . GLN A 1 92 ? -12.131 -15.364 22.506 1.00 81.81 92 GLN A O 1
ATOM 752 N N . ILE A 1 93 ? -12.206 -15.313 20.250 1.00 82.44 93 ILE A N 1
ATOM 753 C CA . ILE A 1 93 ? -12.516 -13.896 20.069 1.00 82.44 93 ILE A CA 1
ATOM 754 C C . ILE A 1 93 ? -14.011 -13.764 19.745 1.00 82.44 93 ILE A C 1
ATOM 756 O O . ILE A 1 93 ? -14.576 -14.552 18.993 1.00 82.44 93 ILE A O 1
ATOM 760 N N . GLY A 1 94 ? -14.683 -12.784 20.351 1.00 77.06 94 GLY A N 1
ATOM 761 C CA . GLY A 1 94 ? -16.112 -12.556 20.150 1.00 77.06 94 GLY A CA 1
ATOM 762 C C . GLY A 1 94 ? -16.417 -11.085 19.917 1.00 77.06 94 GLY A C 1
ATOM 763 O O . GLY A 1 94 ? -16.060 -10.246 20.740 1.00 77.06 94 GLY A O 1
ATOM 764 N N . GLU A 1 95 ? -17.122 -10.798 18.829 1.00 75.62 95 GLU A N 1
ATOM 765 C CA . GLU A 1 95 ? -17.509 -9.452 18.402 1.00 75.62 95 GLU A CA 1
ATOM 766 C C . GLU A 1 95 ? -19.005 -9.161 18.628 1.00 75.62 95 GLU A C 1
ATOM 768 O O . GLU A 1 95 ? -19.837 -10.063 18.798 1.00 75.62 95 GLU A O 1
ATOM 773 N N . ALA A 1 96 ? -19.350 -7.872 18.658 1.00 74.38 96 ALA A N 1
ATOM 774 C CA . ALA A 1 96 ? -20.720 -7.369 18.658 1.00 74.38 96 ALA A CA 1
ATOM 775 C C . ALA A 1 96 ? -20.735 -5.934 18.105 1.00 74.38 96 ALA A C 1
ATOM 777 O O . ALA A 1 96 ? -19.979 -5.096 18.588 1.00 74.38 96 ALA A O 1
ATOM 778 N N . GLY A 1 97 ? -21.596 -5.659 17.119 1.00 68.12 97 GLY A N 1
ATOM 779 C CA . GLY A 1 97 ? -21.778 -4.315 16.551 1.00 68.12 97 GLY A CA 1
ATOM 780 C C . GLY A 1 97 ? -22.617 -3.381 17.434 1.00 68.12 97 GLY A C 1
ATOM 781 O O . GLY A 1 97 ? -22.806 -3.632 18.624 1.00 68.12 97 GLY A O 1
ATOM 782 N N . PHE A 1 98 ? -23.164 -2.313 16.844 1.00 65.75 98 PHE A N 1
ATOM 783 C CA . PHE A 1 98 ? -23.951 -1.306 17.564 1.00 65.75 98 PHE A CA 1
ATOM 784 C C . PHE A 1 98 ? -25.217 -1.888 18.227 1.00 65.75 98 PHE A C 1
ATOM 786 O O . PHE A 1 98 ? -25.995 -2.624 17.614 1.00 65.75 98 PHE A O 1
ATOM 793 N N . LEU A 1 99 ? -25.447 -1.550 19.502 1.00 64.31 99 LEU A N 1
ATOM 794 C CA . LEU A 1 99 ? -26.528 -2.104 20.324 1.00 64.31 99 LEU A CA 1
ATOM 795 C C . LEU A 1 99 ? -27.258 -1.008 21.109 1.00 64.31 99 LEU A C 1
ATOM 797 O O . LEU A 1 99 ? -26.865 -0.667 22.217 1.00 64.31 99 LEU A O 1
ATOM 801 N N . SER A 1 100 ? -28.386 -0.520 20.593 1.00 66.06 100 SER A N 1
ATOM 802 C CA . SER A 1 100 ? -29.216 0.487 21.280 1.00 66.06 100 SER A CA 1
ATOM 803 C C . SER A 1 100 ? -29.951 -0.029 22.533 1.00 66.06 100 SER A C 1
ATOM 805 O O . SER A 1 100 ? -30.315 0.754 23.407 1.00 66.06 100 SER A O 1
ATOM 807 N N . ASP A 1 101 ? -30.162 -1.345 22.674 1.00 77.00 101 ASP A N 1
ATOM 808 C CA . ASP A 1 101 ? -30.793 -1.939 23.865 1.00 77.00 101 ASP A CA 1
ATOM 809 C C . ASP A 1 101 ? -29.745 -2.279 24.943 1.00 77.00 101 ASP A C 1
ATOM 811 O O . ASP A 1 101 ? -28.926 -3.191 24.786 1.00 77.00 101 ASP A O 1
ATOM 815 N N . SER A 1 102 ? -29.841 -1.606 26.095 1.00 77.31 102 SER A N 1
ATOM 816 C CA . SER A 1 102 ? -29.015 -1.845 27.292 1.00 77.31 102 SER A CA 1
ATOM 817 C C . SER A 1 102 ? -28.912 -3.319 27.730 1.00 77.31 102 SER A C 1
ATOM 819 O O . SER A 1 102 ? -27.880 -3.741 28.258 1.00 77.31 102 SER A O 1
ATOM 821 N N . ARG A 1 103 ? -29.942 -4.142 27.486 1.00 80.31 103 ARG A N 1
ATOM 822 C CA . ARG A 1 103 ? -29.930 -5.589 27.763 1.00 80.31 103 ARG A CA 1
ATOM 823 C C . ARG A 1 103 ? -29.040 -6.341 26.781 1.00 80.31 103 ARG A C 1
ATOM 825 O O . ARG A 1 103 ? -28.352 -7.270 27.199 1.00 80.31 103 ARG A O 1
ATOM 832 N N . ARG A 1 104 ? -29.013 -5.938 25.504 1.00 81.31 104 ARG A N 1
ATOM 833 C CA . ARG A 1 104 ? -28.093 -6.505 24.506 1.00 81.31 104 ARG A CA 1
ATOM 834 C C . ARG A 1 104 ? -26.647 -6.133 24.844 1.00 81.31 104 ARG A C 1
ATOM 836 O O . ARG A 1 104 ? -25.800 -7.020 24.843 1.00 81.31 104 ARG A O 1
ATOM 843 N N . ILE A 1 105 ? -26.386 -4.888 25.255 1.00 82.38 105 ILE A N 1
ATOM 844 C CA . ILE A 1 105 ? -25.062 -4.466 25.757 1.00 82.38 105 ILE A CA 1
ATOM 845 C C . ILE A 1 105 ? -24.633 -5.315 26.964 1.00 82.38 105 ILE A C 1
ATOM 847 O O . ILE A 1 105 ? -23.518 -5.831 27.000 1.00 82.38 105 ILE A O 1
ATOM 851 N N . ASN A 1 106 ? -25.528 -5.541 27.931 1.00 84.19 106 ASN A N 1
ATOM 852 C CA . ASN A 1 106 ? -25.245 -6.411 29.077 1.00 84.19 106 ASN A CA 1
ATOM 853 C C . ASN A 1 106 ? -24.912 -7.855 28.655 1.00 84.19 106 ASN A C 1
ATOM 855 O O . ASN A 1 106 ? -24.077 -8.504 29.282 1.00 84.19 106 ASN A O 1
ATOM 859 N N . VAL A 1 107 ? -25.558 -8.377 27.606 1.00 84.31 107 VAL A N 1
ATOM 860 C CA . VAL A 1 107 ? -25.225 -9.692 27.035 1.00 84.31 107 VAL A CA 1
ATOM 861 C C . VAL A 1 107 ? -23.836 -9.674 26.396 1.00 84.31 107 VAL A C 1
ATOM 863 O O . VAL A 1 107 ? -23.058 -10.575 26.694 1.00 84.31 107 VAL A O 1
ATOM 866 N N . ALA A 1 108 ? -23.502 -8.663 25.588 1.00 83.81 108 ALA A N 1
ATOM 867 C CA . ALA A 1 108 ? -22.193 -8.537 24.944 1.00 83.81 108 ALA A CA 1
ATOM 868 C C . ALA A 1 108 ? -21.050 -8.464 25.976 1.00 83.81 108 ALA A C 1
ATOM 870 O O . ALA A 1 108 ? -20.175 -9.327 25.992 1.00 83.81 108 ALA A O 1
ATOM 871 N N . ILE A 1 109 ? -21.126 -7.523 26.923 1.00 85.88 109 ILE A N 1
ATOM 872 C CA . ILE A 1 109 ? -20.104 -7.292 27.963 1.00 85.88 109 ILE A CA 1
ATOM 873 C C . ILE A 1 109 ? -19.840 -8.541 28.817 1.00 85.88 109 ILE A C 1
ATOM 875 O O . ILE A 1 109 ? -18.708 -8.789 29.224 1.00 85.88 109 ILE A O 1
ATOM 879 N N . LYS A 1 110 ? -20.868 -9.352 29.099 1.00 86.31 110 LYS A N 1
ATOM 880 C CA . LYS A 1 110 ? -20.724 -10.576 29.907 1.00 86.31 110 LYS A CA 1
ATOM 881 C C . LYS A 1 110 ? -20.155 -11.780 29.146 1.00 86.31 110 LYS A C 1
ATOM 883 O O . LYS A 1 110 ? -19.883 -12.791 29.790 1.00 86.31 110 LYS A O 1
ATOM 888 N N . ARG A 1 111 ? -19.987 -11.713 27.818 1.00 86.38 111 ARG A N 1
ATOM 889 C CA . ARG A 1 111 ? -19.294 -12.765 27.046 1.00 86.38 111 ARG A CA 1
ATOM 890 C C . ARG A 1 111 ? -17.780 -12.723 27.268 1.00 86.38 111 ARG A C 1
ATOM 892 O O . ARG A 1 111 ? -17.140 -13.772 27.267 1.00 86.38 111 ARG A O 1
ATOM 899 N N . ALA A 1 112 ? -17.224 -11.536 27.511 1.00 89.81 112 ALA A N 1
ATOM 900 C CA . ALA A 1 112 ? -15.811 -11.353 27.819 1.00 89.81 112 ALA A CA 1
ATOM 901 C C . ALA A 1 112 ? -15.418 -12.053 29.134 1.00 89.81 112 ALA A C 1
ATOM 903 O O . ALA A 1 112 ? -16.034 -11.844 30.182 1.00 89.81 112 ALA A O 1
ATOM 904 N N . ARG A 1 113 ? -14.366 -12.885 29.081 1.00 89.38 113 ARG A N 1
ATOM 905 C CA . ARG A 1 113 ? -13.865 -13.663 30.236 1.00 89.38 113 ARG A CA 1
ATOM 906 C C . ARG A 1 113 ? -12.554 -13.151 30.831 1.00 89.38 113 ARG A C 1
ATOM 908 O O . ARG A 1 113 ? -12.343 -13.340 32.023 1.00 89.38 113 ARG A O 1
ATOM 915 N N . ARG A 1 114 ? -11.676 -12.590 29.994 1.00 90.06 114 ARG A N 1
ATOM 916 C CA . ARG A 1 114 ? -10.298 -12.177 30.336 1.00 90.06 114 ARG A CA 1
ATOM 917 C C . ARG A 1 114 ? -10.004 -10.731 29.945 1.00 90.06 114 ARG A C 1
ATOM 919 O O . ARG A 1 114 ? -9.298 -10.043 30.666 1.00 90.06 114 ARG A O 1
ATOM 926 N N . HIS A 1 115 ? -10.572 -10.292 28.826 1.00 91.81 115 HIS A N 1
ATOM 927 C CA . HIS A 1 115 ? -10.373 -8.977 28.237 1.00 91.81 115 HIS A CA 1
ATOM 928 C C . HIS A 1 115 ? -11.652 -8.544 27.513 1.00 91.81 115 HIS A C 1
ATOM 930 O O . HIS A 1 115 ? -12.322 -9.378 26.897 1.00 91.81 115 HIS A O 1
ATOM 936 N N . LEU A 1 116 ? -11.990 -7.261 27.620 1.00 93.50 116 LEU A N 1
ATOM 937 C CA . LEU A 1 116 ? -13.089 -6.595 26.930 1.00 93.50 116 LEU A CA 1
ATOM 938 C C . LEU A 1 116 ? -12.545 -5.301 26.323 1.00 93.50 116 LEU A C 1
ATOM 940 O O . LEU A 1 116 ? -12.222 -4.374 27.067 1.00 93.50 116 LEU A O 1
ATOM 944 N N . CYS A 1 117 ? -12.500 -5.243 24.995 1.00 92.94 117 CYS A N 1
ATOM 945 C CA . CYS A 1 117 ? -12.267 -4.011 24.254 1.00 92.94 117 CYS A CA 1
ATOM 946 C C . CYS A 1 117 ? -13.615 -3.374 23.887 1.00 92.94 117 CYS A C 1
ATOM 948 O O . CYS A 1 117 ? -14.552 -4.083 23.507 1.00 92.94 117 CYS A O 1
ATOM 950 N N . ILE A 1 118 ? -13.724 -2.055 24.028 1.00 91.88 118 ILE A N 1
ATOM 951 C CA . ILE A 1 118 ? -14.805 -1.245 23.463 1.00 91.88 118 ILE A CA 1
ATOM 952 C C . ILE A 1 118 ? -14.161 -0.178 22.583 1.00 91.88 118 ILE A C 1
ATOM 954 O O . ILE A 1 118 ? -13.246 0.518 23.015 1.00 91.88 118 ILE A O 1
ATOM 958 N N . ILE A 1 119 ? -14.659 -0.066 21.358 1.00 90.81 119 ILE A N 1
ATOM 959 C CA . ILE A 1 119 ? -14.249 0.919 20.361 1.00 90.81 119 ILE A CA 1
ATOM 960 C C . ILE A 1 119 ? -15.488 1.765 20.096 1.00 90.81 119 ILE A C 1
ATOM 962 O O . ILE A 1 119 ? -16.539 1.202 19.786 1.00 90.81 119 ILE A O 1
ATOM 966 N N . CYS A 1 120 ? -15.405 3.076 20.318 1.00 87.44 120 CYS A N 1
ATOM 967 C CA . CYS A 1 120 ? -16.537 3.978 20.104 1.00 87.44 120 CYS A CA 1
ATOM 968 C C . CYS A 1 120 ? -16.140 5.455 20.136 1.00 87.44 120 CYS A C 1
ATOM 970 O O . CYS A 1 120 ? -15.179 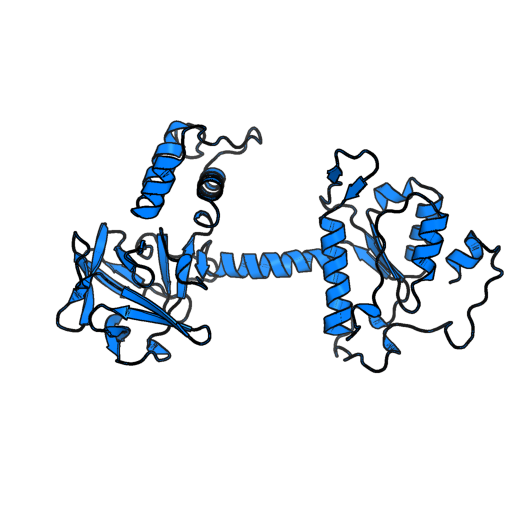5.826 20.810 1.00 87.44 120 CYS A O 1
ATOM 972 N N . ASN A 1 121 ? -16.973 6.326 19.563 1.00 85.44 121 ASN A N 1
ATOM 973 C CA . ASN A 1 121 ? -16.874 7.765 19.809 1.00 85.44 121 ASN A CA 1
ATOM 974 C C . ASN A 1 121 ? -17.462 8.126 21.188 1.00 85.44 121 ASN A C 1
ATOM 976 O O . ASN A 1 121 ? -18.685 8.186 21.371 1.00 85.44 121 ASN A O 1
ATOM 980 N N . VAL A 1 122 ? -16.598 8.401 22.170 1.00 83.50 122 VAL A N 1
ATOM 981 C CA . VAL A 1 122 ? -17.016 8.698 23.550 1.00 83.50 122 VAL A CA 1
ATOM 982 C C . VAL A 1 122 ? -17.842 9.983 23.632 1.00 83.50 122 VAL A C 1
ATOM 984 O O . VAL A 1 122 ? -18.825 10.036 24.377 1.00 83.50 122 VAL A O 1
ATOM 987 N N . GLN A 1 123 ? -17.501 11.014 22.855 1.00 79.81 123 GLN A N 1
ATOM 988 C CA . GLN A 1 123 ? -18.225 12.287 22.872 1.00 79.81 123 GLN A CA 1
ATOM 989 C C . GLN A 1 123 ? -19.678 12.133 22.399 1.00 79.81 123 GLN A C 1
ATOM 991 O O . GLN A 1 123 ? -20.573 12.729 22.993 1.00 79.81 123 GLN A O 1
ATOM 996 N N . ILE A 1 124 ? -19.929 11.308 21.379 1.00 79.00 124 ILE A N 1
ATOM 997 C CA . ILE A 1 124 ? -21.285 11.035 20.884 1.00 79.00 124 ILE A CA 1
ATOM 998 C C . ILE A 1 124 ? -22.043 10.125 21.859 1.00 79.00 124 ILE A C 1
ATOM 1000 O O . ILE A 1 124 ? -23.173 10.433 22.244 1.00 79.00 124 ILE A O 1
ATOM 1004 N N . LEU A 1 125 ? -21.445 9.011 22.297 1.00 81.19 125 LEU A N 1
ATOM 1005 C CA . LEU A 1 125 ? -22.186 8.014 23.078 1.00 81.19 125 LEU A CA 1
ATOM 1006 C C . LEU A 1 125 ? -22.462 8.423 24.533 1.00 81.19 125 LEU A C 1
ATOM 1008 O O . LEU A 1 125 ? -23.428 7.946 25.129 1.00 81.19 125 LEU A O 1
ATOM 1012 N N . THR A 1 126 ? -21.672 9.327 25.118 1.00 80.50 126 THR A N 1
ATOM 1013 C CA . THR A 1 126 ? -21.900 9.814 26.496 1.00 80.50 126 THR A CA 1
ATOM 1014 C C . THR A 1 126 ? -23.150 10.687 26.659 1.00 80.50 126 THR A C 1
ATOM 1016 O O . THR A 1 126 ? -23.538 10.975 27.796 1.00 80.50 126 THR A O 1
ATOM 1019 N N . HIS A 1 127 ? -23.839 11.038 25.566 1.00 80.50 127 HIS A N 1
ATOM 1020 C CA . HIS A 1 127 ? -25.191 11.598 25.616 1.00 80.50 127 HIS A CA 1
ATOM 1021 C C . HIS A 1 127 ? -26.226 10.613 26.189 1.00 80.50 127 HIS A C 1
ATOM 1023 O O . HIS A 1 127 ? -27.187 11.055 26.822 1.00 80.50 127 HIS A O 1
ATOM 1029 N N . ASP A 1 128 ? -26.031 9.296 26.039 1.00 84.31 128 ASP A N 1
ATOM 1030 C CA . ASP A 1 128 ? -26.875 8.305 26.707 1.00 84.31 128 ASP A CA 1
ATOM 1031 C C . ASP A 1 128 ? -26.406 8.069 28.164 1.00 84.31 128 ASP A C 1
ATOM 1033 O O . ASP A 1 128 ? -25.262 7.663 28.399 1.00 84.31 128 ASP A O 1
ATOM 1037 N N . PRO A 1 129 ? -27.270 8.246 29.187 1.00 85.69 129 PRO A N 1
ATOM 1038 C CA . PRO A 1 129 ? -26.864 8.092 30.585 1.00 85.69 129 PRO A CA 1
ATOM 1039 C C . PRO A 1 129 ? -26.456 6.664 30.977 1.00 85.69 129 PRO A C 1
ATOM 1041 O O . PRO A 1 129 ? -25.818 6.461 32.012 1.00 85.69 129 PRO A O 1
ATOM 1044 N N . PHE A 1 130 ? -26.891 5.635 30.248 1.00 87.19 130 PHE A N 1
ATOM 1045 C CA . PHE A 1 130 ? -26.474 4.252 30.465 1.00 87.19 130 PHE A CA 1
ATOM 1046 C C . PHE A 1 130 ? -25.072 4.001 29.896 1.00 87.19 130 PHE A C 1
ATOM 1048 O O . PHE A 1 130 ? -24.233 3.514 30.659 1.00 87.19 130 PHE A O 1
ATOM 1055 N N . ILE A 1 131 ? -24.791 4.410 28.654 1.00 85.19 131 ILE A N 1
ATOM 1056 C CA . ILE A 1 131 ? -23.455 4.316 28.053 1.00 85.19 131 ILE A CA 1
ATOM 1057 C C . ILE A 1 131 ? -22.458 5.190 28.808 1.00 85.19 131 ILE A C 1
ATOM 1059 O O . ILE A 1 131 ? -21.379 4.709 29.144 1.00 85.19 131 ILE A O 1
ATOM 1063 N N . LYS A 1 132 ? -22.825 6.420 29.194 1.00 82.88 132 LYS A N 1
ATOM 1064 C CA . LYS A 1 132 ? -21.937 7.283 29.984 1.00 82.88 132 LYS A CA 1
ATOM 1065 C C . LYS A 1 132 ? -21.419 6.576 31.240 1.00 82.88 132 LYS A C 1
ATOM 1067 O O . LYS A 1 132 ? -20.223 6.563 31.482 1.00 82.88 132 LYS A O 1
ATOM 1072 N N . ARG A 1 133 ? -22.291 5.897 31.996 1.00 87.62 133 ARG A N 1
ATOM 1073 C CA . ARG A 1 133 ? -21.892 5.126 33.195 1.00 87.62 133 ARG A CA 1
ATOM 1074 C C . ARG A 1 133 ? -21.066 3.872 32.896 1.00 87.62 133 ARG A C 1
ATOM 1076 O O . ARG A 1 133 ? -20.487 3.317 33.827 1.00 87.62 133 ARG A O 1
ATOM 1083 N N . LEU A 1 134 ? -21.071 3.366 31.664 1.00 89.12 134 LEU A N 1
ATOM 1084 C CA . LEU A 1 134 ? -20.159 2.307 31.225 1.00 89.12 134 LEU A CA 1
ATOM 1085 C C . LEU A 1 134 ? -18.778 2.893 30.933 1.00 89.12 134 LEU A C 1
ATOM 1087 O O . LEU A 1 134 ? -17.790 2.411 31.479 1.00 89.12 134 LEU A O 1
ATOM 1091 N N . ILE A 1 135 ? -18.732 3.962 30.140 1.00 86.69 135 ILE A N 1
ATOM 1092 C CA . ILE A 1 135 ? -17.495 4.651 29.773 1.00 86.69 135 ILE A CA 1
ATOM 1093 C C . ILE A 1 135 ? -16.803 5.236 31.010 1.00 86.69 135 ILE A C 1
ATOM 1095 O O . ILE A 1 135 ? -15.633 4.944 31.224 1.00 86.69 135 ILE A O 1
ATOM 1099 N N . ASP A 1 136 ? -17.527 5.933 31.894 1.00 83.94 136 ASP A N 1
ATOM 1100 C CA . ASP A 1 136 ? -17.011 6.433 33.181 1.00 83.94 136 ASP A CA 1
ATOM 1101 C C . ASP A 1 136 ? -16.350 5.304 34.005 1.00 83.94 136 ASP A C 1
ATOM 1103 O O . ASP A 1 136 ? -15.312 5.503 34.634 1.00 83.94 136 ASP A O 1
ATOM 1107 N N . TYR A 1 137 ? -16.928 4.096 33.982 1.00 88.69 137 TYR A N 1
ATOM 1108 C CA . TYR A 1 137 ? -16.388 2.932 34.690 1.00 88.69 137 TYR A CA 1
ATOM 1109 C C . TYR A 1 137 ? -15.133 2.362 34.015 1.00 88.69 137 TYR A C 1
ATOM 1111 O O . TYR A 1 137 ? -14.205 1.949 34.707 1.00 88.69 137 TYR A O 1
ATOM 1119 N N . MET A 1 138 ? -15.083 2.335 32.680 1.00 88.44 138 MET A N 1
ATOM 1120 C CA . MET A 1 138 ? -13.887 1.914 31.939 1.00 88.44 138 MET A CA 1
ATOM 1121 C C . MET A 1 138 ? -12.746 2.917 32.108 1.00 88.44 138 MET A C 1
ATOM 1123 O O . MET A 1 138 ? -11.624 2.496 32.356 1.00 88.44 138 MET A O 1
ATOM 1127 N N . ILE A 1 139 ? -13.043 4.218 32.111 1.00 80.19 139 ILE A N 1
ATOM 1128 C CA . ILE A 1 139 ? -12.080 5.286 32.411 1.00 80.19 139 ILE A CA 1
ATOM 1129 C C . ILE A 1 139 ? -11.492 5.131 33.826 1.00 80.19 139 ILE A C 1
ATOM 1131 O O . ILE A 1 139 ? -10.314 5.397 34.042 1.00 80.19 139 ILE A O 1
ATOM 1135 N N . GLN A 1 140 ? -12.289 4.674 34.798 1.00 83.50 140 GLN A N 1
ATOM 1136 C CA . GLN A 1 140 ? -11.840 4.483 36.181 1.00 83.50 140 GLN A CA 1
ATOM 1137 C C . GLN A 1 140 ? -11.067 3.167 36.427 1.00 83.50 140 GLN A C 1
ATOM 1139 O O . GLN A 1 140 ? -10.312 3.078 37.398 1.00 83.50 140 GLN A O 1
ATOM 1144 N N . HIS A 1 141 ? -11.287 2.124 35.618 1.00 87.56 141 HIS A N 1
ATOM 1145 C CA . HIS A 1 141 ? -10.852 0.751 35.937 1.00 87.56 141 HIS A CA 1
ATOM 1146 C C . HIS A 1 141 ? -10.151 -0.013 34.802 1.00 87.56 141 HIS A C 1
ATOM 1148 O O . HIS A 1 141 ? -9.758 -1.163 35.011 1.00 87.56 141 HIS A O 1
ATOM 1154 N N . GLY A 1 142 ? -10.031 0.575 33.616 1.00 86.81 142 GLY A N 1
ATOM 1155 C CA . GLY A 1 142 ? -9.388 -0.008 32.442 1.00 86.81 142 GLY A CA 1
ATOM 1156 C C . GLY A 1 142 ? -8.260 0.862 31.899 1.00 86.81 142 GLY A C 1
ATOM 1157 O O . GLY A 1 142 ? -7.899 1.879 32.487 1.00 86.81 142 GLY A O 1
ATOM 1158 N N . GLN A 1 143 ? -7.716 0.444 30.762 1.00 85.38 143 GLN A N 1
ATOM 1159 C CA . GLN A 1 143 ? -6.849 1.279 29.932 1.00 85.38 143 GLN A CA 1
ATOM 1160 C C . GLN A 1 143 ? -7.703 2.075 28.940 1.00 85.38 143 GLN A C 1
ATOM 1162 O O . GLN A 1 143 ? -8.721 1.581 28.447 1.00 85.38 143 GLN A O 1
ATOM 1167 N N . ILE A 1 144 ? -7.283 3.309 28.672 1.00 83.50 144 ILE A N 1
ATOM 1168 C CA . ILE A 1 144 ? -7.911 4.223 27.719 1.00 83.50 144 ILE A CA 1
ATOM 1169 C C . ILE A 1 144 ? -6.837 4.582 26.708 1.00 83.50 144 ILE A C 1
ATOM 1171 O O . ILE A 1 144 ? -5.756 5.013 27.103 1.00 83.50 144 ILE A O 1
ATOM 1175 N N . HIS A 1 145 ? -7.172 4.440 25.440 1.00 82.19 145 HIS A N 1
ATOM 1176 C CA . HIS A 1 145 ? -6.331 4.794 24.317 1.00 82.19 145 HIS A CA 1
ATOM 1177 C C . HIS A 1 145 ? -7.161 5.611 23.329 1.00 82.19 145 HIS A C 1
ATOM 1179 O O . HIS A 1 145 ? -8.372 5.415 23.189 1.00 82.19 145 HIS A O 1
ATOM 1185 N N . LEU A 1 146 ? -6.529 6.548 22.645 1.00 80.00 146 LEU A N 1
ATOM 1186 C CA . LEU A 1 146 ? -7.152 7.313 21.576 1.00 80.00 146 LEU A CA 1
ATOM 1187 C C . LEU A 1 146 ? -6.949 6.576 20.252 1.00 80.00 146 LEU A C 1
ATOM 1189 O O . LEU A 1 146 ? -5.914 5.957 20.020 1.00 80.00 146 LEU A O 1
ATOM 1193 N N . ALA A 1 147 ? -7.923 6.657 19.346 1.00 79.94 147 ALA A N 1
ATOM 1194 C CA . ALA A 1 147 ? -7.869 5.954 18.065 1.00 79.94 147 ALA A CA 1
ATOM 1195 C C . ALA A 1 147 ? -6.603 6.268 17.249 1.00 79.94 147 ALA A C 1
ATOM 1197 O O . ALA A 1 147 ? -6.107 5.394 16.542 1.00 79.94 147 ALA A O 1
ATOM 1198 N N . PHE A 1 148 ? -6.029 7.471 17.390 1.00 73.38 148 PHE A N 1
ATOM 1199 C CA . PHE A 1 148 ? -4.767 7.816 16.732 1.00 73.38 148 PHE A CA 1
ATOM 1200 C C . PHE A 1 148 ? -3.593 6.924 17.167 1.00 73.38 148 PHE A C 1
ATOM 1202 O O . PHE A 1 148 ? -2.677 6.760 16.384 1.00 73.38 148 PHE A O 1
ATOM 1209 N N . GLU A 1 149 ? -3.599 6.307 18.350 1.00 73.75 149 GLU A N 1
ATOM 1210 C CA . GLU A 1 149 ? -2.485 5.464 18.815 1.00 73.75 149 GLU A CA 1
ATOM 1211 C C . GLU A 1 149 ? -2.367 4.177 17.974 1.00 73.75 149 GLU A C 1
ATOM 1213 O O . GLU A 1 149 ? -1.272 3.753 17.612 1.00 73.75 149 GLU A O 1
ATOM 1218 N N . PHE A 1 150 ? -3.505 3.614 17.553 1.00 76.25 150 PHE A N 1
ATOM 1219 C CA . PHE A 1 150 ? -3.575 2.440 16.668 1.00 76.25 150 PHE A CA 1
ATOM 1220 C C . PHE A 1 150 ? -3.601 2.826 15.191 1.00 76.25 150 PHE A C 1
ATOM 1222 O O . PHE A 1 150 ? -3.090 2.101 14.340 1.00 76.25 150 PHE A O 1
ATOM 1229 N N . ILE A 1 151 ? -4.185 3.981 14.868 1.00 66.25 151 ILE A N 1
ATOM 1230 C CA . ILE A 1 151 ? -4.322 4.473 13.493 1.00 66.25 151 ILE A CA 1
ATOM 1231 C C . ILE A 1 151 ? -3.097 5.287 13.079 1.00 66.25 151 ILE A C 1
ATOM 1233 O O . ILE A 1 151 ? -2.893 5.460 11.891 1.00 66.25 151 ILE A O 1
ATOM 1237 N N . ASP A 1 152 ? -2.181 5.647 13.981 1.00 55.41 152 ASP A N 1
ATOM 1238 C CA . ASP A 1 152 ? -0.781 5.898 13.624 1.00 55.41 152 ASP A CA 1
ATOM 1239 C C . ASP A 1 152 ? -0.015 4.595 13.347 1.00 55.41 152 ASP A C 1
ATOM 1241 O O . ASP A 1 152 ? 1.060 4.633 12.753 1.00 55.41 152 ASP A O 1
ATOM 1245 N N . GLY A 1 153 ? -0.630 3.440 13.626 1.00 46.88 153 GLY A N 1
ATOM 1246 C CA . GLY A 1 153 ? -0.345 2.136 13.026 1.00 46.88 153 GLY A CA 1
ATOM 1247 C C . GLY A 1 153 ? -0.968 1.948 11.632 1.00 46.88 153 GLY A C 1
ATOM 1248 O O . GLY A 1 153 ? -0.355 1.305 10.782 1.00 46.88 153 GLY A O 1
ATOM 1249 N N . PHE A 1 154 ? -2.117 2.566 11.328 1.00 38.41 154 PHE A N 1
ATOM 1250 C CA . PHE A 1 154 ? -2.653 2.615 9.958 1.00 38.41 154 PHE A CA 1
ATOM 1251 C C . PHE A 1 154 ? -2.016 3.712 9.120 1.00 38.41 154 PHE A C 1
ATOM 1253 O O . PHE A 1 154 ? -1.831 3.500 7.931 1.00 38.41 154 PHE A O 1
ATOM 1260 N N . TYR A 1 155 ? -1.532 4.804 9.716 1.00 45.19 155 TYR A N 1
ATOM 1261 C CA . TYR A 1 155 ? -0.398 5.510 9.168 1.00 45.19 155 TYR A CA 1
ATOM 1262 C C . TYR A 1 155 ? 0.732 4.501 9.094 1.00 45.19 155 TYR A C 1
ATOM 1264 O O . TYR A 1 155 ? 1.012 4.158 7.976 1.00 45.19 155 TYR A O 1
ATOM 1272 N N . TYR A 1 156 ? 1.315 3.886 10.127 1.00 42.16 156 TYR A N 1
ATOM 1273 C CA . TYR A 1 156 ? 2.462 2.965 9.955 1.00 42.16 156 TYR A CA 1
ATOM 1274 C C . TYR A 1 156 ? 2.319 1.933 8.811 1.00 42.16 156 TYR A C 1
ATOM 1276 O O . TYR A 1 156 ? 3.299 1.701 8.114 1.00 42.16 156 TYR A O 1
ATOM 1284 N N . PHE A 1 157 ? 1.128 1.421 8.480 1.00 36.91 157 PHE A N 1
ATOM 1285 C CA . PHE A 1 157 ? 0.881 0.614 7.279 1.00 36.91 157 PHE A CA 1
ATOM 1286 C C . PHE A 1 157 ? 0.640 1.442 5.998 1.00 36.91 157 PHE A C 1
ATOM 1288 O O . PHE A 1 157 ? 1.294 1.174 4.994 1.00 36.91 157 PHE A O 1
ATOM 1295 N N . PHE A 1 158 ? -0.179 2.501 6.008 1.00 40.38 158 PHE A N 1
ATOM 1296 C CA . PHE A 1 158 ? -0.364 3.495 4.929 1.00 40.38 158 PHE A CA 1
ATOM 1297 C C . PHE A 1 158 ? 0.846 4.439 4.738 1.00 40.38 158 PHE A C 1
ATOM 1299 O O . PHE A 1 158 ? 0.885 5.164 3.759 1.00 40.38 158 PHE A O 1
ATOM 1306 N N . TYR A 1 159 ? 1.862 4.378 5.604 1.00 41.38 159 TYR A N 1
ATOM 1307 C CA . TYR A 1 159 ? 3.114 5.142 5.780 1.00 41.38 159 TYR A CA 1
ATOM 1308 C C . TYR A 1 159 ? 4.315 4.212 5.687 1.00 41.38 159 TYR A C 1
ATOM 1310 O O . TYR A 1 159 ? 5.384 4.697 5.373 1.00 41.38 159 TYR A O 1
ATOM 1318 N N . LEU A 1 160 ? 4.174 2.891 5.803 1.00 38.62 160 LEU A N 1
ATOM 1319 C CA . LEU A 1 160 ? 5.057 1.936 5.128 1.00 38.62 160 LEU A CA 1
ATOM 1320 C C . LEU A 1 160 ? 4.654 1.790 3.661 1.00 38.62 160 LEU A C 1
ATOM 1322 O O . LEU A 1 160 ? 5.520 1.657 2.806 1.00 38.62 160 LEU A O 1
ATOM 1326 N N . TYR A 1 161 ? 3.367 1.894 3.340 1.00 41.91 161 TYR A N 1
ATOM 1327 C CA . TYR A 1 161 ? 2.842 1.994 1.981 1.00 41.91 161 TYR A CA 1
ATOM 1328 C C . TYR A 1 161 ? 3.116 3.385 1.395 1.00 41.91 161 TYR A C 1
ATOM 1330 O O . TYR A 1 161 ? 3.640 3.455 0.287 1.00 41.91 161 TYR A O 1
ATOM 1338 N N . LEU A 1 162 ? 2.922 4.489 2.135 1.00 40.31 162 LEU A N 1
ATOM 1339 C CA . LEU A 1 162 ? 3.403 5.814 1.723 1.00 40.31 162 LEU A CA 1
ATOM 1340 C C . LEU A 1 162 ? 4.923 5.930 1.838 1.00 40.31 162 LEU A C 1
ATOM 1342 O O . LEU A 1 162 ? 5.466 6.574 0.965 1.00 40.31 162 LEU A O 1
ATOM 1346 N N . LYS A 1 163 ? 5.662 5.280 2.755 1.00 36.97 163 LYS A N 1
ATOM 1347 C CA . LYS A 1 163 ? 7.142 5.219 2.663 1.00 36.97 163 LYS A CA 1
ATOM 1348 C C . LYS A 1 163 ? 7.598 4.376 1.487 1.00 36.97 163 LYS A C 1
ATOM 1350 O O . LYS A 1 163 ? 8.620 4.720 0.925 1.00 36.97 163 LYS A O 1
ATOM 1355 N N . LYS A 1 164 ? 6.888 3.323 1.069 1.00 39.66 164 LYS A N 1
ATOM 1356 C CA . LYS A 1 164 ? 7.190 2.589 -0.176 1.00 39.66 164 LYS A CA 1
ATOM 1357 C C . LYS A 1 164 ? 6.878 3.449 -1.406 1.00 39.66 164 LYS A C 1
ATOM 1359 O O . LYS A 1 164 ? 7.722 3.540 -2.287 1.00 39.66 164 LYS A O 1
ATOM 1364 N N . ARG A 1 165 ? 5.739 4.157 -1.425 1.00 40.94 165 ARG A N 1
ATOM 1365 C CA . ARG A 1 165 ? 5.390 5.146 -2.466 1.00 40.94 165 ARG A CA 1
ATOM 1366 C C . ARG A 1 165 ? 6.357 6.334 -2.484 1.00 40.94 165 ARG A C 1
ATOM 1368 O O . ARG A 1 165 ? 6.693 6.805 -3.556 1.00 40.94 165 ARG A O 1
ATOM 1375 N N . VAL A 1 166 ? 6.813 6.817 -1.329 1.00 41.59 166 VAL A N 1
ATOM 1376 C CA . VAL A 1 166 ? 7.768 7.929 -1.183 1.00 41.59 166 VAL A CA 1
ATOM 1377 C C . VAL A 1 166 ? 9.176 7.456 -1.519 1.00 41.59 166 VAL A C 1
ATOM 1379 O O . VAL A 1 166 ? 9.851 8.154 -2.253 1.00 41.59 166 VAL A O 1
ATOM 1382 N N . LYS A 1 167 ? 9.607 6.252 -1.118 1.00 43.78 167 LYS A N 1
ATOM 1383 C CA . LYS A 1 167 ? 10.928 5.685 -1.462 1.00 43.78 167 LYS A CA 1
ATOM 1384 C C . LYS A 1 167 ? 11.225 5.764 -2.966 1.00 43.78 167 LYS A C 1
ATOM 1386 O O . LYS A 1 167 ? 12.379 5.985 -3.312 1.00 43.78 167 LYS A O 1
ATOM 1391 N N . HIS A 1 168 ? 10.187 5.656 -3.801 1.00 49.50 168 HIS A N 1
ATOM 1392 C CA . HIS A 1 168 ? 10.243 5.781 -5.261 1.00 49.50 168 HIS A CA 1
ATOM 1393 C C . HIS A 1 168 ? 9.342 6.918 -5.817 1.00 49.50 168 HIS A C 1
ATOM 1395 O O . HIS A 1 168 ? 8.834 6.832 -6.932 1.00 49.50 168 HIS A O 1
ATOM 1401 N N . GLY A 1 169 ? 9.076 7.975 -5.037 1.00 57.28 169 GLY A N 1
ATOM 1402 C CA . GLY A 1 169 ? 8.417 9.220 -5.474 1.00 57.28 169 GLY A CA 1
ATOM 1403 C C . GLY A 1 169 ? 7.116 9.103 -6.285 1.00 57.28 169 GLY A C 1
ATOM 1404 O O . GLY A 1 169 ? 6.930 9.833 -7.257 1.00 57.28 169 GLY A O 1
ATOM 1405 N N . GLY A 1 170 ? 6.209 8.201 -5.905 1.00 67.31 170 GLY A N 1
ATOM 1406 C CA . GLY A 1 170 ? 4.911 7.983 -6.560 1.00 67.31 170 GLY A CA 1
ATOM 1407 C C . GLY A 1 170 ? 4.856 6.776 -7.501 1.00 67.31 170 GLY A C 1
ATOM 1408 O O . GLY A 1 170 ? 3.863 6.617 -8.214 1.00 67.31 170 GLY A O 1
ATOM 1409 N N . TRP A 1 171 ? 5.885 5.928 -7.489 1.00 77.25 171 TRP A N 1
ATOM 1410 C CA . TRP A 1 171 ? 5.990 4.725 -8.315 1.00 77.25 171 TRP A CA 1
ATOM 1411 C C . TRP A 1 171 ? 5.886 3.446 -7.469 1.00 77.25 171 TRP A C 1
ATOM 1413 O O . TRP A 1 171 ? 6.194 3.448 -6.274 1.00 77.25 171 TRP A O 1
ATOM 1423 N N . TRP A 1 172 ? 5.375 2.360 -8.059 1.00 76.94 172 TRP A N 1
ATOM 1424 C CA . TRP A 1 172 ? 5.117 1.091 -7.365 1.00 76.94 172 TRP A CA 1
ATOM 1425 C C . TRP A 1 172 ? 5.622 -0.117 -8.161 1.00 76.94 172 TRP A C 1
ATOM 1427 O O . TRP A 1 172 ? 5.426 -0.190 -9.373 1.00 76.94 172 TRP A O 1
ATOM 1437 N N . LYS A 1 173 ? 6.259 -1.075 -7.468 1.00 85.00 173 LYS A N 1
ATOM 1438 C CA . LYS A 1 173 ? 6.800 -2.312 -8.054 1.00 85.00 173 LYS A CA 1
ATOM 1439 C C . LYS A 1 173 ? 5.681 -3.221 -8.580 1.00 85.00 173 LYS A C 1
ATOM 1441 O O . LYS A 1 173 ? 4.771 -3.577 -7.833 1.00 85.00 173 LYS A O 1
ATOM 1446 N N . VAL A 1 174 ? 5.838 -3.676 -9.820 1.00 85.62 174 VAL A N 1
ATOM 1447 C CA . VAL A 1 174 ? 5.046 -4.740 -10.452 1.00 85.62 174 VAL A CA 1
ATOM 1448 C C . VAL A 1 174 ? 5.216 -6.075 -9.729 1.00 85.62 174 VAL A C 1
ATOM 1450 O O . VAL A 1 174 ? 6.332 -6.509 -9.437 1.00 85.62 174 VAL A O 1
ATOM 1453 N N . THR A 1 175 ? 4.106 -6.784 -9.542 1.00 83.50 175 THR A N 1
ATOM 1454 C CA . THR A 1 175 ? 4.077 -8.168 -9.049 1.00 83.50 175 THR A CA 1
ATOM 1455 C C . THR A 1 175 ? 3.660 -9.183 -10.113 1.00 83.50 175 THR A C 1
ATOM 1457 O O . THR A 1 175 ? 3.986 -10.360 -9.976 1.00 83.50 175 THR A O 1
ATOM 1460 N N . LYS A 1 176 ? 2.949 -8.758 -11.169 1.00 84.81 176 LYS A N 1
ATOM 1461 C CA . LYS A 1 176 ? 2.392 -9.644 -12.205 1.00 84.81 176 LYS A CA 1
ATOM 1462 C C . LYS A 1 176 ? 2.540 -9.044 -13.601 1.00 84.81 176 LYS A C 1
ATOM 1464 O O . LYS A 1 176 ? 2.286 -7.859 -13.801 1.00 84.81 176 LYS A O 1
ATOM 1469 N N . PHE A 1 177 ? 2.829 -9.878 -14.604 1.00 89.31 177 PHE A N 1
ATOM 1470 C CA . PHE A 1 177 ? 2.971 -9.444 -16.005 1.00 89.31 177 PHE A CA 1
ATOM 1471 C C . PHE A 1 177 ? 1.797 -8.585 -16.510 1.00 89.31 177 PHE A C 1
ATOM 1473 O O . PHE A 1 177 ? 2.005 -7.589 -17.202 1.00 89.31 177 PHE A O 1
ATOM 1480 N N . HIS A 1 178 ? 0.557 -8.920 -16.127 1.00 84.50 178 HIS A N 1
ATOM 1481 C CA . HIS A 1 178 ? -0.628 -8.194 -16.590 1.00 84.50 178 HIS A CA 1
ATOM 1482 C C . HIS A 1 178 ? -0.683 -6.722 -16.133 1.00 84.50 178 HIS A C 1
ATOM 1484 O O . HIS A 1 178 ? -1.459 -5.951 -16.700 1.00 84.50 178 HIS A O 1
ATOM 1490 N N . GLU A 1 179 ? 0.126 -6.322 -15.149 1.00 82.94 179 GLU A N 1
ATOM 1491 C CA . GLU A 1 179 ? 0.254 -4.947 -14.646 1.00 82.94 179 GLU A CA 1
ATOM 1492 C C . GLU A 1 179 ? 1.191 -4.102 -15.526 1.00 82.94 179 GLU A C 1
ATOM 1494 O O . GLU A 1 179 ? 1.053 -2.884 -15.569 1.00 82.94 179 GLU A O 1
ATOM 1499 N N . ILE A 1 180 ? 2.103 -4.735 -16.278 1.00 89.00 180 ILE A N 1
ATOM 1500 C CA . ILE A 1 180 ? 3.072 -4.051 -17.143 1.00 89.00 180 ILE A CA 1
ATOM 1501 C C . ILE A 1 180 ? 2.369 -3.546 -18.407 1.00 89.00 180 ILE A C 1
ATOM 1503 O O . ILE A 1 180 ? 2.161 -4.310 -19.356 1.00 89.00 180 ILE A O 1
ATOM 1507 N N . ASN A 1 181 ? 1.977 -2.272 -18.407 1.00 84.88 181 ASN A N 1
ATOM 1508 C CA . ASN A 1 181 ? 1.486 -1.536 -19.572 1.00 84.88 181 ASN A CA 1
ATOM 1509 C C . ASN A 1 181 ? 1.402 -0.031 -19.259 1.00 84.88 181 ASN A C 1
ATOM 1511 O O . ASN A 1 181 ? 0.945 0.329 -18.178 1.00 84.88 181 ASN A O 1
ATOM 1515 N N . GLY A 1 182 ? 1.734 0.837 -20.216 1.00 87.50 182 GLY A N 1
ATOM 1516 C CA . GLY A 1 182 ? 1.750 2.290 -20.007 1.00 87.50 182 GLY A CA 1
ATOM 1517 C C . GLY A 1 182 ? 3.128 2.777 -19.567 1.00 87.50 182 GLY A C 1
ATOM 1518 O O . GLY A 1 182 ? 4.140 2.221 -19.997 1.00 87.50 182 GLY A O 1
ATOM 1519 N N . ASN A 1 183 ? 3.195 3.828 -18.752 1.00 90.94 183 ASN A N 1
ATOM 1520 C CA . ASN A 1 183 ? 4.489 4.357 -18.316 1.00 90.94 183 ASN A CA 1
ATOM 1521 C C . ASN A 1 183 ? 5.139 3.442 -17.272 1.00 90.94 183 ASN A C 1
ATOM 1523 O O . ASN A 1 183 ? 4.504 3.036 -16.302 1.00 90.94 183 ASN A O 1
ATOM 1527 N N . VAL A 1 184 ? 6.420 3.132 -17.460 1.00 93.69 184 VAL A N 1
ATOM 1528 C CA . VAL A 1 184 ? 7.208 2.280 -16.567 1.00 93.69 184 VAL A CA 1
ATOM 1529 C C . VAL A 1 184 ? 8.593 2.869 -16.320 1.00 93.69 184 VAL A C 1
ATOM 1531 O O . VAL A 1 184 ? 9.120 3.611 -17.143 1.00 93.69 184 VAL A O 1
ATOM 1534 N N . ALA A 1 185 ? 9.217 2.486 -15.215 1.00 93.75 185 ALA A N 1
ATOM 1535 C CA . ALA A 1 185 ? 10.646 2.654 -14.991 1.00 93.75 185 ALA A CA 1
ATOM 1536 C C . ALA A 1 185 ? 11.269 1.301 -14.637 1.00 93.75 185 ALA A C 1
ATOM 1538 O O . ALA A 1 185 ? 10.609 0.443 -14.046 1.00 93.75 185 ALA A O 1
ATOM 1539 N N . ILE A 1 186 ? 12.530 1.106 -15.023 1.00 94.44 186 ILE A N 1
ATOM 1540 C CA . ILE A 1 186 ? 13.284 -0.125 -14.766 1.00 94.44 186 ILE A CA 1
ATOM 1541 C C . ILE A 1 186 ? 14.419 0.213 -13.805 1.00 94.44 186 ILE A C 1
ATOM 1543 O O . ILE A 1 186 ? 15.294 1.012 -14.134 1.00 94.44 186 ILE A O 1
ATOM 1547 N N . GLU A 1 187 ? 14.381 -0.386 -12.622 1.00 91.06 187 GLU A N 1
ATOM 1548 C CA . GLU A 1 187 ? 15.376 -0.261 -11.557 1.00 91.06 187 GLU A CA 1
AT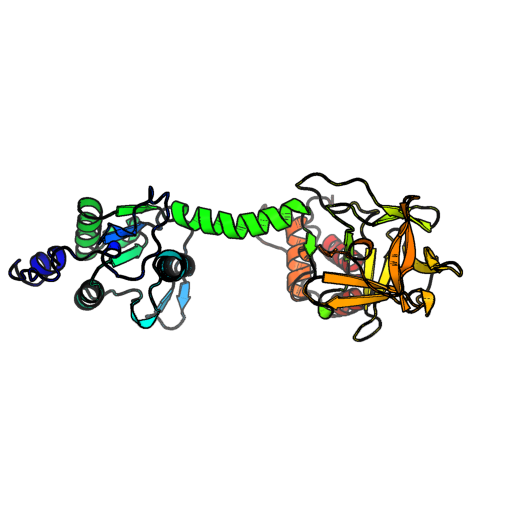OM 1549 C C . GLU A 1 187 ? 16.284 -1.499 -11.551 1.00 91.06 187 GLU A C 1
ATOM 1551 O O . GLU A 1 187 ? 15.788 -2.627 -11.587 1.00 91.06 187 GLU A O 1
ATOM 1556 N N . PHE A 1 188 ? 17.597 -1.287 -11.458 1.00 88.88 188 PHE A N 1
ATOM 1557 C CA . PHE A 1 188 ? 18.588 -2.329 -11.175 1.00 88.88 188 PHE A CA 1
ATOM 1558 C C . PHE A 1 188 ? 19.191 -2.092 -9.785 1.00 88.88 188 PHE A C 1
ATOM 1560 O O . PHE A 1 188 ? 19.484 -0.955 -9.406 1.00 88.88 188 PHE A O 1
ATOM 1567 N N . GLY A 1 189 ? 19.387 -3.167 -9.018 1.00 80.25 189 GLY A N 1
ATOM 1568 C CA . GLY A 1 189 ? 19.907 -3.082 -7.652 1.00 80.25 189 GLY A CA 1
ATOM 1569 C C . GLY A 1 189 ? 18.999 -2.259 -6.729 1.00 80.25 189 GLY A C 1
ATOM 1570 O O . GLY A 1 189 ? 17.825 -2.582 -6.541 1.00 80.25 189 GLY A O 1
ATOM 1571 N N . THR A 1 190 ? 19.555 -1.198 -6.139 1.00 72.25 190 THR A N 1
ATOM 1572 C CA . THR A 1 190 ? 18.848 -0.269 -5.242 1.00 72.25 190 THR A CA 1
ATOM 1573 C C . THR A 1 190 ? 18.763 1.140 -5.824 1.00 72.25 190 THR A C 1
ATOM 1575 O O . THR A 1 190 ? 19.781 1.803 -6.012 1.00 72.25 190 THR A O 1
ATOM 1578 N N . ASN A 1 191 ? 17.532 1.607 -6.046 1.00 72.62 191 ASN A N 1
ATOM 1579 C CA . ASN A 1 191 ? 17.105 2.959 -6.428 1.00 72.62 191 ASN A CA 1
ATOM 1580 C C . ASN A 1 191 ? 17.883 3.604 -7.588 1.00 72.62 191 ASN A C 1
ATOM 1582 O O . ASN A 1 191 ? 18.068 4.822 -7.616 1.00 72.62 191 ASN A O 1
ATOM 1586 N N . SER A 1 192 ? 18.357 2.785 -8.527 1.00 85.00 192 SER A N 1
ATOM 1587 C CA . SER A 1 192 ? 19.159 3.199 -9.680 1.00 85.00 192 SER A CA 1
ATOM 1588 C C . SER A 1 192 ? 18.422 2.759 -10.947 1.00 85.00 192 SER A C 1
ATOM 1590 O O . SER A 1 192 ? 18.150 1.572 -11.128 1.00 85.00 192 SER A O 1
ATOM 1592 N N . TYR A 1 193 ? 18.023 3.714 -11.788 1.00 90.00 193 TYR A N 1
ATOM 1593 C CA . TYR A 1 193 ? 17.095 3.478 -12.903 1.00 90.00 193 TYR A CA 1
ATOM 1594 C C . TYR A 1 193 ? 17.801 3.558 -14.256 1.00 90.00 193 TYR A C 1
ATOM 1596 O O . TYR A 1 193 ? 18.708 4.373 -14.432 1.00 90.00 193 TYR A O 1
ATOM 1604 N N . VAL A 1 194 ? 17.344 2.763 -15.226 1.00 91.81 194 VAL A N 1
ATOM 1605 C CA . VAL A 1 194 ? 17.783 2.856 -16.628 1.00 91.81 194 VAL A CA 1
ATOM 1606 C C . VAL A 1 194 ? 17.511 4.270 -17.146 1.00 91.81 194 VAL A C 1
ATOM 1608 O O . VAL A 1 194 ? 16.369 4.722 -17.148 1.00 91.81 194 VAL A O 1
ATOM 1611 N N . HIS A 1 195 ? 18.555 4.972 -17.578 1.00 92.19 195 HIS A N 1
ATOM 1612 C CA . HIS A 1 195 ? 18.498 6.351 -18.054 1.00 92.19 195 HIS A CA 1
ATOM 1613 C C . HIS A 1 195 ? 18.689 6.384 -19.577 1.00 92.19 195 HIS A C 1
ATOM 1615 O O . HIS A 1 195 ? 19.649 5.820 -20.101 1.00 92.19 195 HIS A O 1
ATOM 1621 N N . SER A 1 196 ? 17.770 7.035 -20.296 1.00 91.88 196 SER A N 1
ATOM 1622 C CA . SER A 1 196 ? 17.824 7.178 -21.759 1.00 91.88 196 SER A CA 1
ATOM 1623 C C . SER A 1 196 ? 18.778 8.298 -22.167 1.00 91.88 196 SER A C 1
ATOM 1625 O O . SER A 1 196 ? 18.628 9.420 -21.689 1.00 91.88 196 SER A O 1
ATOM 1627 N N . LEU A 1 197 ? 19.687 8.035 -23.108 1.00 90.69 197 LEU A N 1
ATOM 1628 C CA . LEU A 1 197 ? 20.569 9.048 -23.694 1.00 90.69 197 LEU A CA 1
ATOM 1629 C C . LEU A 1 197 ? 20.072 9.481 -25.084 1.00 90.69 197 LEU A C 1
ATOM 1631 O O . LEU A 1 197 ? 19.464 8.705 -25.823 1.00 90.69 197 LEU A O 1
ATOM 1635 N N . ASP A 1 198 ? 20.349 10.731 -25.453 1.00 89.25 198 ASP A N 1
ATOM 1636 C CA . ASP A 1 198 ? 19.933 11.349 -26.722 1.00 89.25 198 ASP A CA 1
ATOM 1637 C C . ASP A 1 198 ? 20.573 10.689 -27.959 1.00 89.25 198 ASP A C 1
ATOM 1639 O O . ASP A 1 198 ? 19.956 10.584 -29.019 1.00 89.25 198 ASP A O 1
ATOM 1643 N N . ASN A 1 199 ? 21.778 10.145 -27.796 1.00 90.31 199 ASN A N 1
ATOM 1644 C CA . ASN A 1 199 ? 22.484 9.322 -28.775 1.00 90.31 199 ASN A CA 1
ATOM 1645 C C . ASN A 1 199 ? 21.844 7.926 -29.003 1.00 90.31 199 ASN A C 1
ATOM 1647 O O . ASN A 1 199 ? 22.355 7.127 -29.801 1.00 90.31 199 ASN A O 1
ATOM 1651 N N . GLY A 1 200 ? 20.739 7.606 -28.322 1.00 88.44 200 GLY A N 1
ATOM 1652 C CA . GLY A 1 200 ? 20.033 6.327 -28.417 1.00 88.44 200 GLY A CA 1
ATOM 1653 C C . GLY A 1 200 ? 20.762 5.159 -27.747 1.00 88.44 200 GLY A C 1
ATOM 1654 O O . GLY A 1 200 ? 20.555 4.013 -28.148 1.00 88.44 200 GLY A O 1
ATOM 1655 N N . LEU A 1 201 ? 21.637 5.436 -26.782 1.00 93.19 201 LEU A N 1
ATOM 1656 C CA . LEU A 1 201 ? 22.157 4.469 -25.814 1.00 93.19 201 LEU A CA 1
ATOM 1657 C C . LEU A 1 201 ? 21.415 4.626 -24.474 1.00 93.19 201 LEU A C 1
ATOM 1659 O O . LEU A 1 201 ? 20.538 5.482 -24.323 1.00 93.19 201 LEU A O 1
ATOM 1663 N N . PHE A 1 202 ? 21.774 3.796 -23.502 1.00 92.50 202 PHE A N 1
ATOM 1664 C CA . PHE A 1 202 ? 21.265 3.861 -22.137 1.00 92.50 202 PHE A CA 1
ATOM 1665 C C . PHE A 1 202 ? 22.414 3.659 -21.163 1.00 92.50 202 PHE A C 1
ATOM 1667 O O . PHE A 1 202 ? 23.336 2.911 -21.462 1.00 92.50 202 PHE A O 1
ATOM 1674 N N . CYS A 1 203 ? 22.317 4.259 -19.985 1.00 89.56 203 CYS A N 1
ATOM 1675 C CA . CYS A 1 203 ? 23.216 3.989 -18.869 1.00 89.56 203 CYS A CA 1
ATOM 1676 C C . CYS A 1 203 ? 22.412 3.688 -17.600 1.00 89.56 203 CYS A C 1
ATOM 1678 O O . CYS A 1 203 ? 21.195 3.904 -17.547 1.00 89.56 203 CYS A O 1
ATOM 1680 N N . ILE A 1 204 ? 23.081 3.192 -16.562 1.00 88.88 204 ILE A N 1
ATOM 1681 C CA . ILE A 1 204 ? 22.497 3.154 -15.222 1.00 88.88 204 ILE A CA 1
ATOM 1682 C C . ILE A 1 204 ? 22.593 4.556 -14.601 1.00 88.88 204 ILE A C 1
ATOM 1684 O O . ILE A 1 204 ? 23.669 5.147 -14.518 1.00 88.88 204 ILE A O 1
ATOM 1688 N N . GLY A 1 205 ? 21.454 5.123 -14.204 1.00 82.56 205 GLY A N 1
ATOM 1689 C CA . GLY A 1 205 ? 21.419 6.401 -13.497 1.00 82.56 205 GLY A CA 1
ATOM 1690 C C . GLY A 1 205 ? 22.016 6.288 -12.094 1.00 82.56 205 GLY A C 1
ATOM 1691 O O . GLY A 1 205 ? 22.033 5.210 -11.499 1.00 82.56 205 GLY A O 1
ATOM 1692 N N . SER A 1 206 ? 22.464 7.413 -11.535 1.00 82.06 206 SER A N 1
ATOM 1693 C CA . SER A 1 206 ? 22.912 7.472 -10.142 1.00 82.06 206 SER A CA 1
ATOM 1694 C C . SER A 1 206 ? 21.801 7.057 -9.168 1.00 82.06 206 SER A C 1
ATOM 1696 O O . SER A 1 206 ? 20.611 7.277 -9.417 1.00 82.06 206 SER A O 1
ATOM 1698 N N . THR A 1 207 ? 22.197 6.467 -8.037 1.00 79.88 207 THR A N 1
ATOM 1699 C CA . THR A 1 207 ? 21.276 6.097 -6.956 1.00 79.88 207 THR A CA 1
ATOM 1700 C C . THR A 1 207 ? 20.510 7.323 -6.460 1.00 79.88 207 THR A C 1
ATOM 1702 O O . THR A 1 207 ? 21.105 8.312 -6.032 1.00 79.88 207 THR A O 1
ATOM 1705 N N . ARG A 1 208 ? 19.179 7.249 -6.522 1.00 68.06 208 ARG A N 1
ATOM 1706 C CA . ARG A 1 208 ? 18.258 8.337 -6.167 1.00 68.06 208 ARG A CA 1
ATOM 1707 C C . ARG A 1 208 ? 18.056 8.430 -4.656 1.00 68.06 208 ARG A C 1
ATOM 1709 O O . ARG A 1 208 ? 18.154 7.423 -3.944 1.00 68.06 208 ARG A O 1
ATOM 1716 N N . SER A 1 209 ? 17.721 9.620 -4.164 1.00 58.53 209 SER A N 1
ATOM 1717 C CA . SER A 1 209 ? 17.462 9.831 -2.738 1.00 58.53 209 SER A CA 1
ATOM 1718 C C . SER A 1 209 ? 16.181 9.117 -2.301 1.00 58.53 209 SER A C 1
ATOM 1720 O O . SER A 1 209 ? 15.257 8.898 -3.088 1.00 58.53 209 SER A O 1
ATOM 1722 N N . PHE A 1 210 ? 16.089 8.780 -1.012 1.00 51.19 210 PHE A N 1
ATOM 1723 C CA . PHE A 1 210 ? 14.836 8.303 -0.429 1.00 51.19 210 PHE A CA 1
ATOM 1724 C C . PHE A 1 210 ? 13.771 9.403 -0.551 1.00 51.19 210 PHE A C 1
ATOM 1726 O O . PHE A 1 210 ? 13.887 10.438 0.101 1.00 51.19 210 PHE A O 1
ATOM 1733 N N . GLY A 1 211 ? 12.747 9.192 -1.377 1.00 56.31 211 GLY A N 1
ATOM 1734 C CA . GLY A 1 211 ? 11.774 10.240 -1.710 1.00 56.31 211 GLY A CA 1
ATOM 1735 C C . GLY A 1 211 ? 11.506 10.380 -3.208 1.00 56.31 211 GLY A C 1
ATOM 1736 O O . GLY A 1 211 ? 10.446 10.866 -3.603 1.00 56.31 211 GLY A O 1
ATOM 1737 N N . GLU A 1 212 ? 12.463 9.974 -4.041 1.00 65.19 212 GLU A N 1
ATOM 1738 C CA . GLU A 1 212 ? 12.536 10.412 -5.432 1.00 65.19 212 GLU A CA 1
ATOM 1739 C C . GLU A 1 212 ? 12.156 9.304 -6.414 1.00 65.19 212 GLU A C 1
ATOM 1741 O O . GLU A 1 212 ? 12.652 8.180 -6.348 1.00 65.19 212 GLU A O 1
ATOM 1746 N N . GLY A 1 213 ? 11.277 9.645 -7.355 1.00 73.81 213 GLY A N 1
ATOM 1747 C CA . GLY A 1 213 ? 10.932 8.784 -8.480 1.00 73.81 213 GLY A CA 1
ATOM 1748 C C . GLY A 1 213 ? 11.918 8.922 -9.647 1.00 73.81 213 GLY A C 1
ATOM 1749 O O . GLY A 1 213 ? 12.826 9.767 -9.603 1.00 73.81 213 GLY A O 1
ATOM 1750 N N . PRO A 1 214 ? 11.730 8.124 -10.711 1.00 84.81 214 PRO A N 1
ATOM 1751 C CA . PRO A 1 214 ? 12.459 8.261 -11.966 1.00 84.81 214 PRO A CA 1
ATOM 1752 C C . PRO A 1 214 ? 12.290 9.658 -12.580 1.00 84.81 214 PRO A C 1
ATOM 1754 O O . PRO A 1 214 ? 11.220 10.269 -12.529 1.00 84.81 214 PRO A O 1
ATOM 1757 N N . GLU A 1 215 ? 13.358 10.158 -13.195 1.00 86.62 215 GLU A N 1
ATOM 1758 C CA . GLU A 1 215 ? 13.328 11.355 -14.040 1.00 86.62 215 GLU A CA 1
ATOM 1759 C C . GLU A 1 215 ? 12.609 11.095 -15.362 1.00 86.62 215 GLU A C 1
ATOM 1761 O O . GLU A 1 215 ? 12.476 9.957 -15.803 1.00 86.62 215 GLU A O 1
ATOM 1766 N N . GLN A 1 216 ? 12.227 12.157 -16.073 1.00 84.69 216 GLN A N 1
ATOM 1767 C CA . GLN A 1 216 ? 11.581 12.039 -17.384 1.00 84.69 216 GLN A CA 1
ATOM 1768 C C . GLN A 1 216 ? 12.414 11.233 -18.406 1.00 84.69 216 GLN A C 1
ATOM 1770 O O . GLN A 1 216 ? 11.842 10.558 -19.255 1.00 84.69 216 GLN A O 1
ATOM 1775 N N . GLN A 1 217 ? 13.749 11.251 -18.304 1.00 86.94 217 GLN A N 1
ATOM 1776 C CA . GLN A 1 217 ? 14.661 10.447 -19.138 1.00 86.94 217 GLN A CA 1
ATOM 1777 C C . GLN A 1 217 ? 14.761 8.970 -18.704 1.00 86.94 217 GLN A C 1
ATOM 1779 O O . GLN A 1 217 ? 15.218 8.131 -19.482 1.00 86.94 217 GLN A O 1
ATOM 1784 N N . GLN A 1 218 ? 14.326 8.641 -17.485 1.00 91.94 218 GLN A N 1
ATOM 1785 C CA . GLN A 1 218 ? 14.287 7.284 -16.921 1.00 91.94 218 GLN A CA 1
ATOM 1786 C C . GLN A 1 218 ? 12.909 6.615 -17.070 1.00 91.94 218 GLN A C 1
ATOM 1788 O O . GLN A 1 218 ? 12.764 5.417 -16.824 1.00 91.94 218 GLN A O 1
ATOM 1793 N N . ILE A 1 219 ? 11.891 7.378 -17.482 1.00 92.69 219 ILE A N 1
ATOM 1794 C CA . ILE A 1 219 ? 10.564 6.857 -17.808 1.00 92.69 219 ILE A CA 1
ATOM 1795 C C . ILE A 1 219 ? 10.583 6.288 -19.230 1.00 92.69 219 ILE A C 1
ATOM 1797 O O . ILE A 1 219 ? 10.974 6.949 -20.195 1.00 92.69 219 ILE A O 1
ATOM 1801 N N . LEU A 1 220 ? 10.116 5.050 -19.345 1.00 94.31 220 LEU A N 1
ATOM 1802 C CA . LEU A 1 220 ? 9.871 4.330 -20.586 1.00 94.31 220 LEU A CA 1
ATOM 1803 C C . LEU A 1 220 ? 8.361 4.107 -20.750 1.00 94.31 220 LEU A C 1
ATOM 1805 O O . LEU A 1 220 ? 7.605 4.137 -19.783 1.00 94.31 220 LEU A O 1
ATOM 1809 N N . THR A 1 221 ? 7.909 3.802 -21.961 1.00 93.69 221 THR A N 1
ATOM 1810 C CA . THR A 1 221 ? 6.549 3.302 -22.204 1.00 93.69 221 THR A CA 1
ATOM 1811 C C . THR A 1 221 ? 6.610 1.813 -22.524 1.00 93.69 221 THR A C 1
ATOM 1813 O O . THR A 1 221 ? 7.217 1.421 -23.522 1.00 93.69 221 THR A O 1
ATOM 1816 N N . ALA A 1 222 ? 5.978 0.982 -21.695 1.00 94.88 222 ALA A N 1
ATOM 1817 C CA . ALA A 1 222 ? 5.770 -0.434 -21.963 1.00 94.88 222 ALA A CA 1
ATOM 1818 C C . ALA A 1 222 ? 4.475 -0.648 -22.754 1.00 94.88 222 ALA A C 1
ATOM 1820 O O . ALA A 1 222 ? 3.400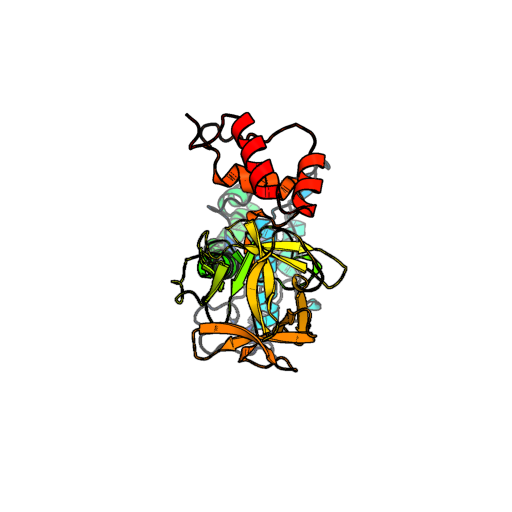 -0.196 -22.354 1.00 94.88 222 ALA A O 1
ATOM 1821 N N . ILE A 1 223 ? 4.578 -1.378 -23.861 1.00 91.88 223 ILE A N 1
ATOM 1822 C CA . ILE A 1 223 ? 3.461 -1.733 -24.741 1.00 91.88 223 ILE A CA 1
ATOM 1823 C C . ILE A 1 223 ? 3.385 -3.255 -24.795 1.00 91.88 223 ILE A C 1
ATOM 1825 O O . ILE A 1 223 ? 4.371 -3.914 -25.125 1.00 91.88 223 ILE A O 1
ATOM 1829 N N . ARG A 1 224 ? 2.228 -3.835 -24.466 1.00 91.62 224 ARG A N 1
ATOM 1830 C CA . ARG A 1 224 ? 2.044 -5.291 -24.512 1.00 91.62 224 ARG A CA 1
ATOM 1831 C C . ARG A 1 224 ? 1.950 -5.784 -25.957 1.00 91.62 224 ARG A C 1
ATOM 1833 O O . ARG A 1 224 ? 1.119 -5.297 -26.716 1.00 91.62 224 ARG A O 1
ATOM 1840 N N . ILE A 1 225 ? 2.779 -6.767 -26.310 1.00 91.94 225 ILE A N 1
ATOM 1841 C CA . ILE A 1 225 ? 2.796 -7.405 -27.637 1.00 91.94 225 ILE A CA 1
ATOM 1842 C C . ILE A 1 225 ? 2.018 -8.728 -27.611 1.00 91.94 225 ILE A C 1
ATOM 1844 O O . ILE A 1 225 ? 1.283 -9.036 -28.545 1.00 91.94 225 ILE A O 1
ATOM 1848 N N . SER A 1 226 ? 2.173 -9.512 -26.541 1.00 91.00 226 SER A N 1
ATOM 1849 C CA . SER A 1 226 ? 1.537 -10.825 -26.359 1.00 91.00 226 SER A CA 1
ATOM 1850 C C . SER A 1 226 ? 1.233 -11.093 -24.877 1.00 91.00 226 SER A C 1
ATOM 1852 O O . SER A 1 226 ? 1.366 -10.208 -24.033 1.00 91.00 226 SER A O 1
ATOM 1854 N N . GLU A 1 227 ? 0.833 -12.322 -24.544 1.00 88.69 227 GLU A N 1
ATOM 1855 C CA . GLU A 1 227 ? 0.563 -12.760 -23.165 1.00 88.69 227 GLU A CA 1
ATOM 1856 C C . GLU A 1 227 ? 1.805 -12.791 -22.254 1.00 88.69 227 GLU A C 1
ATOM 1858 O O . GLU A 1 227 ? 1.652 -12.817 -21.036 1.00 88.69 227 GLU A O 1
ATOM 1863 N N . ASN A 1 228 ? 3.012 -12.754 -22.829 1.00 93.75 228 ASN A N 1
ATOM 1864 C CA . ASN A 1 228 ? 4.297 -12.777 -22.120 1.00 93.75 228 ASN A CA 1
ATOM 1865 C C . ASN A 1 228 ? 5.328 -11.738 -22.611 1.00 93.75 228 ASN A C 1
ATOM 1867 O O . ASN A 1 228 ? 6.343 -11.545 -21.947 1.00 93.75 228 ASN A O 1
ATOM 1871 N N . LYS A 1 229 ? 5.106 -11.050 -23.745 1.00 96.25 229 LYS A N 1
ATOM 1872 C CA . LYS A 1 229 ? 6.086 -10.107 -24.325 1.00 96.25 229 LYS A CA 1
ATOM 1873 C C . LYS A 1 229 ? 5.606 -8.660 -24.340 1.00 96.25 229 LYS A C 1
ATOM 1875 O O . LYS A 1 229 ? 4.437 -8.366 -24.605 1.00 96.25 229 LYS A O 1
ATOM 1880 N N . ILE A 1 230 ? 6.552 -7.756 -24.099 1.00 97.00 230 ILE A N 1
ATOM 1881 C CA . ILE A 1 230 ? 6.401 -6.300 -24.160 1.00 97.00 230 ILE A CA 1
ATOM 1882 C C . ILE A 1 230 ? 7.404 -5.694 -25.147 1.00 97.00 230 ILE A C 1
ATOM 1884 O O . ILE A 1 230 ? 8.477 -6.248 -25.375 1.00 97.00 230 ILE A O 1
ATOM 1888 N N . ALA A 1 231 ? 7.066 -4.526 -25.686 1.00 97.06 231 ALA A N 1
ATOM 1889 C CA . ALA A 1 231 ? 8.018 -3.577 -26.246 1.00 97.06 231 ALA A CA 1
ATOM 1890 C C . ALA A 1 231 ? 8.241 -2.454 -25.234 1.00 97.06 231 ALA A C 1
ATOM 1892 O O . ALA A 1 231 ? 7.323 -2.081 -24.498 1.00 97.06 231 ALA A O 1
ATOM 1893 N N . LEU A 1 232 ? 9.442 -1.882 -25.233 1.00 96.75 232 LEU A N 1
ATOM 1894 C CA . LEU A 1 232 ? 9.789 -0.712 -24.431 1.00 96.75 232 LEU A CA 1
ATOM 1895 C C . LEU A 1 232 ? 10.146 0.447 -25.362 1.00 96.75 232 LEU A C 1
ATOM 1897 O O . LEU A 1 232 ? 10.879 0.264 -26.333 1.00 96.75 232 LEU A O 1
ATOM 1901 N N . LYS A 1 233 ? 9.644 1.645 -25.062 1.00 95.19 233 LYS A N 1
ATOM 1902 C CA . LYS A 1 233 ? 9.911 2.883 -25.805 1.00 95.19 233 LYS A CA 1
ATOM 1903 C C . LYS A 1 233 ? 10.545 3.917 -24.879 1.00 95.19 233 LYS A C 1
ATOM 1905 O O . LYS A 1 233 ? 10.052 4.115 -23.775 1.00 95.19 233 LYS A O 1
ATOM 1910 N N . SER A 1 234 ? 11.622 4.566 -25.308 1.00 93.62 234 SER A N 1
ATOM 1911 C CA . SER A 1 234 ? 12.307 5.608 -24.537 1.00 93.62 234 SER A CA 1
ATOM 1912 C C . SER A 1 234 ? 11.566 6.947 -24.573 1.00 93.62 234 SER A C 1
ATOM 1914 O O . SER A 1 234 ? 10.756 7.201 -25.471 1.00 93.62 234 SER A O 1
ATOM 1916 N N . GLY A 1 235 ? 11.918 7.855 -23.655 1.00 85.44 235 GLY A N 1
ATOM 1917 C CA . GLY A 1 235 ? 11.457 9.250 -23.681 1.00 85.44 235 GLY A CA 1
ATOM 1918 C C . GLY A 1 235 ? 11.788 9.993 -24.989 1.00 85.44 235 GLY A C 1
ATOM 1919 O O . GLY A 1 235 ? 11.067 10.909 -25.377 1.00 85.44 235 GLY A O 1
ATOM 1920 N N . PHE A 1 236 ? 12.798 9.538 -25.742 1.00 88.19 236 PHE A N 1
ATOM 1921 C CA . PHE A 1 236 ? 13.131 10.023 -27.093 1.00 88.19 236 PHE A CA 1
ATOM 1922 C C . PHE A 1 236 ? 12.247 9.422 -28.205 1.00 88.19 236 PHE A C 1
ATOM 1924 O O . PHE A 1 236 ? 12.545 9.558 -29.391 1.00 88.19 236 PHE A O 1
ATOM 1931 N N . ARG A 1 237 ? 11.145 8.756 -27.834 1.00 88.06 237 ARG A N 1
ATOM 1932 C CA . ARG A 1 237 ? 10.146 8.136 -28.720 1.00 88.06 237 ARG A CA 1
ATOM 1933 C C . ARG A 1 237 ? 10.686 7.014 -29.626 1.00 88.06 237 ARG A C 1
ATOM 1935 O O . ARG A 1 237 ? 10.000 6.640 -30.576 1.00 88.06 237 ARG A O 1
ATOM 1942 N N . LYS A 1 238 ? 11.841 6.424 -29.303 1.00 94.00 238 LYS A N 1
ATOM 1943 C CA . LYS A 1 238 ? 12.419 5.260 -30.000 1.00 94.00 238 LYS A CA 1
ATOM 1944 C C . LYS A 1 238 ? 12.215 3.976 -29.200 1.00 94.00 238 LYS A C 1
ATOM 1946 O O . LYS A 1 238 ? 12.281 3.996 -27.975 1.00 94.00 238 LYS A O 1
ATOM 1951 N N . TYR A 1 239 ? 11.993 2.858 -29.879 1.00 96.19 239 TYR A N 1
ATOM 1952 C CA . TYR A 1 239 ? 11.931 1.543 -29.249 1.00 96.19 239 TYR A CA 1
ATOM 1953 C C . TYR A 1 239 ? 13.326 1.044 -28.864 1.00 96.19 239 TYR A C 1
ATOM 1955 O O . TYR A 1 239 ? 14.308 1.270 -29.581 1.00 96.19 239 TYR A O 1
ATOM 1963 N N . LEU A 1 240 ? 13.384 0.382 -27.709 1.00 96.50 240 LEU A N 1
ATOM 1964 C CA . LEU A 1 240 ? 14.539 -0.361 -27.226 1.00 96.50 240 LEU A CA 1
ATOM 1965 C C . LEU A 1 240 ? 14.675 -1.642 -28.047 1.00 96.50 240 LEU A C 1
ATOM 1967 O O . LEU A 1 240 ? 13.681 -2.314 -28.295 1.00 96.50 240 LEU A O 1
ATOM 1971 N N . ALA A 1 241 ? 15.898 -1.987 -28.427 1.00 96.94 241 ALA A N 1
ATOM 1972 C CA . ALA A 1 241 ? 16.227 -3.165 -29.214 1.00 96.94 241 ALA A CA 1
ATOM 1973 C C . ALA A 1 241 ? 17.621 -3.676 -28.851 1.00 96.94 241 ALA A C 1
ATOM 1975 O O . ALA A 1 241 ? 18.489 -2.881 -28.493 1.00 96.94 241 ALA A O 1
ATOM 1976 N N . ILE A 1 242 ? 17.887 -4.971 -29.017 1.00 96.44 242 ILE A N 1
ATOM 1977 C CA . ILE A 1 242 ? 19.267 -5.480 -28.957 1.00 96.44 242 ILE A CA 1
ATOM 1978 C C . ILE A 1 242 ? 19.977 -5.355 -30.310 1.00 96.44 242 ILE A C 1
ATOM 1980 O O . ILE A 1 242 ? 19.405 -5.621 -31.371 1.00 96.44 242 ILE A O 1
ATOM 1984 N N . ASN A 1 243 ? 21.255 -4.974 -30.290 1.00 93.94 243 ASN A N 1
ATOM 1985 C CA . ASN A 1 243 ? 22.119 -5.039 -31.467 1.00 93.94 243 ASN A CA 1
ATOM 1986 C C . ASN A 1 243 ? 22.728 -6.451 -31.645 1.00 93.94 243 ASN A C 1
ATOM 1988 O O . ASN A 1 243 ? 22.478 -7.363 -30.860 1.00 93.94 243 ASN A O 1
ATOM 1992 N N . LYS A 1 244 ? 23.543 -6.651 -32.693 1.00 90.81 244 LYS A N 1
ATOM 1993 C CA . LYS A 1 244 ? 24.171 -7.958 -32.995 1.00 90.81 244 LYS A CA 1
ATOM 1994 C C . LYS A 1 244 ? 25.088 -8.496 -31.884 1.00 90.81 244 LYS A C 1
ATOM 1996 O O . LYS A 1 244 ? 25.329 -9.696 -31.853 1.00 90.81 244 LYS A O 1
ATOM 2001 N N . ASN A 1 245 ? 25.584 -7.624 -31.010 1.00 92.25 245 ASN A N 1
ATOM 2002 C CA . ASN A 1 245 ? 26.511 -7.942 -29.926 1.00 92.25 245 ASN A CA 1
ATOM 2003 C C . ASN A 1 245 ? 25.789 -8.031 -28.564 1.00 92.25 245 ASN A C 1
ATOM 2005 O O . ASN A 1 245 ? 26.452 -8.092 -27.537 1.00 92.25 245 ASN A O 1
ATOM 2009 N N . GLY A 1 246 ? 24.450 -7.980 -28.538 1.00 93.50 246 GLY A N 1
ATOM 2010 C CA . GLY A 1 246 ? 23.648 -8.030 -27.311 1.00 93.50 246 GLY A CA 1
ATOM 2011 C C . GLY A 1 246 ? 23.469 -6.690 -26.583 1.00 93.50 246 GLY A C 1
ATOM 2012 O O . GLY A 1 246 ? 22.697 -6.640 -25.632 1.00 93.50 246 GLY A O 1
ATOM 2013 N N . LEU A 1 247 ? 24.109 -5.598 -27.018 1.00 95.69 247 LEU A N 1
ATOM 2014 C CA . LEU A 1 247 ? 23.929 -4.264 -26.420 1.00 95.69 247 LEU A CA 1
ATOM 2015 C C . LEU A 1 247 ? 22.509 -3.738 -26.680 1.00 95.69 247 LEU A C 1
ATOM 2017 O O . LEU A 1 247 ? 22.050 -3.743 -27.828 1.00 95.69 247 LEU A O 1
ATOM 2021 N N . VAL A 1 248 ? 21.843 -3.248 -25.634 1.00 96.25 248 VAL A N 1
ATOM 2022 C CA . VAL A 1 248 ? 20.506 -2.644 -25.698 1.00 96.25 248 VAL A CA 1
ATOM 2023 C C . VAL A 1 248 ? 20.618 -1.180 -26.142 1.00 96.25 248 VAL A C 1
ATOM 2025 O O . VAL A 1 248 ? 21.296 -0.373 -25.513 1.00 96.25 248 VAL A O 1
ATOM 2028 N N . ILE A 1 249 ? 19.937 -0.826 -27.233 1.00 96.31 249 ILE A N 1
ATOM 2029 C CA . ILE A 1 249 ? 19.962 0.501 -27.863 1.00 96.31 249 ILE A CA 1
ATOM 2030 C C . ILE A 1 249 ? 18.546 1.006 -28.158 1.00 96.31 249 ILE A C 1
ATOM 2032 O O . ILE A 1 249 ? 17.641 0.231 -28.448 1.00 96.31 249 ILE A O 1
ATOM 2036 N N . GLY A 1 250 ? 18.341 2.320 -28.095 1.00 95.00 250 GLY A N 1
ATOM 2037 C CA . GLY A 1 250 ? 17.043 2.986 -28.226 1.00 95.00 250 GLY A CA 1
ATOM 2038 C C . GLY A 1 250 ? 16.961 3.786 -29.517 1.00 95.00 250 GLY A C 1
ATOM 2039 O O . GLY A 1 250 ? 16.962 5.014 -29.477 1.00 95.00 250 GLY A O 1
ATOM 2040 N N . ARG A 1 251 ? 16.961 3.105 -30.669 1.00 94.50 251 ARG A N 1
ATOM 2041 C CA . ARG A 1 251 ? 17.065 3.749 -31.997 1.00 94.50 251 ARG A CA 1
ATOM 2042 C C . ARG A 1 251 ? 15.972 3.357 -32.997 1.00 94.50 251 ARG A C 1
ATOM 2044 O O . ARG A 1 251 ? 15.880 3.997 -34.042 1.00 94.50 251 ARG A O 1
ATOM 2051 N N . SER A 1 252 ? 15.146 2.358 -32.696 1.00 93.88 252 SER A N 1
ATOM 2052 C CA . SER A 1 252 ? 14.145 1.830 -33.633 1.00 93.88 252 SER A CA 1
ATOM 2053 C C . SER A 1 252 ? 12.864 2.676 -33.664 1.00 93.88 252 SER A C 1
ATOM 2055 O O . SER A 1 252 ? 12.366 3.099 -32.625 1.00 93.88 252 SER A O 1
ATOM 2057 N N . ASP A 1 253 ? 12.294 2.907 -34.850 1.00 91.38 253 ASP A N 1
ATOM 2058 C CA . ASP A 1 253 ? 11.008 3.616 -35.020 1.00 91.38 253 ASP A CA 1
ATOM 2059 C C . ASP A 1 253 ? 9.781 2.690 -35.005 1.00 91.38 253 ASP A C 1
ATOM 2061 O O . ASP A 1 253 ? 8.652 3.150 -34.836 1.00 91.38 253 ASP A O 1
ATOM 2065 N N . ALA A 1 254 ? 9.994 1.382 -35.149 1.00 91.62 254 ALA A N 1
ATOM 2066 C CA . ALA A 1 254 ? 8.952 0.362 -35.162 1.00 91.62 254 ALA A CA 1
ATOM 2067 C C . ALA A 1 254 ? 9.325 -0.811 -34.249 1.00 91.62 254 ALA A C 1
ATOM 2069 O O . ALA A 1 254 ? 10.504 -1.051 -33.993 1.00 91.62 254 ALA A O 1
ATOM 2070 N N . ILE A 1 255 ? 8.310 -1.549 -33.796 1.00 94.94 255 ILE A N 1
ATOM 2071 C CA . ILE A 1 255 ? 8.479 -2.804 -33.060 1.00 94.94 255 ILE A CA 1
ATOM 2072 C C . ILE A 1 255 ? 8.680 -3.914 -34.095 1.00 94.94 255 ILE A C 1
ATOM 2074 O O . ILE A 1 255 ? 7.729 -4.334 -34.755 1.00 94.94 255 ILE A O 1
ATOM 2078 N N . GLY A 1 256 ? 9.922 -4.354 -34.268 1.00 93.00 256 GLY A N 1
ATOM 2079 C CA . GLY A 1 256 ? 10.261 -5.611 -34.919 1.00 93.00 256 GLY A CA 1
ATOM 2080 C C . GLY A 1 256 ? 10.649 -6.658 -33.876 1.00 93.00 256 GLY A C 1
ATOM 2081 O O . GLY A 1 256 ? 10.540 -6.444 -32.672 1.00 93.00 256 GLY A O 1
ATOM 2082 N N . MET A 1 257 ? 11.149 -7.807 -34.329 1.00 93.12 257 MET A N 1
ATOM 2083 C CA . MET A 1 257 ? 11.471 -8.913 -33.420 1.00 93.12 257 MET A CA 1
ATOM 2084 C C . MET A 1 257 ? 12.586 -8.584 -32.410 1.00 93.12 257 MET A C 1
ATOM 2086 O O . MET A 1 257 ? 12.636 -9.222 -31.368 1.00 93.12 257 MET A O 1
ATOM 2090 N N . ARG A 1 258 ? 13.452 -7.591 -32.681 1.00 94.94 258 ARG A N 1
ATOM 2091 C CA . ARG A 1 258 ? 14.546 -7.183 -31.772 1.00 94.94 258 ARG A CA 1
ATOM 2092 C C . ARG A 1 258 ? 14.090 -6.309 -30.612 1.00 94.94 258 ARG A C 1
ATOM 2094 O O . ARG A 1 258 ? 14.819 -6.173 -29.634 1.00 94.94 258 ARG A O 1
ATOM 2101 N N . GLU A 1 259 ? 12.909 -5.722 -30.749 1.00 97.00 259 GLU A N 1
ATOM 2102 C CA . GLU A 1 259 ? 12.270 -4.828 -29.791 1.00 97.00 259 GLU A CA 1
ATOM 2103 C C . GLU A 1 259 ? 11.372 -5.585 -28.791 1.00 97.00 259 GLU A C 1
ATOM 2105 O O . GLU A 1 259 ? 10.735 -4.972 -27.934 1.00 97.00 259 GLU A O 1
ATOM 2110 N N . HIS A 1 260 ? 11.301 -6.919 -28.902 1.00 97.06 260 HIS A N 1
ATOM 2111 C CA . HIS A 1 260 ? 10.553 -7.780 -27.989 1.00 97.06 260 HIS A CA 1
ATOM 2112 C C . HIS A 1 260 ? 11.395 -8.125 -26.756 1.00 97.06 260 HIS A C 1
ATOM 2114 O O . HIS A 1 260 ? 12.498 -8.662 -26.874 1.00 97.06 260 HIS A O 1
ATOM 2120 N N . PHE A 1 261 ? 10.808 -7.919 -25.579 1.00 97.88 261 PHE A N 1
ATOM 2121 C CA . PHE A 1 261 ? 11.348 -8.343 -24.291 1.00 97.88 261 PHE A CA 1
ATOM 2122 C C . PHE A 1 261 ? 10.324 -9.191 -23.531 1.00 97.88 261 PHE A C 1
ATOM 2124 O O . PHE A 1 261 ? 9.116 -8.970 -23.639 1.00 97.88 261 PHE A O 1
ATOM 2131 N N . GLU A 1 262 ? 10.804 -10.152 -22.750 1.00 97.75 262 GLU A N 1
ATOM 2132 C CA . GLU A 1 262 ? 10.001 -11.094 -21.968 1.00 97.75 262 GLU A CA 1
ATOM 2133 C C . GLU A 1 262 ? 10.322 -10.935 -20.469 1.00 97.75 262 GLU A C 1
ATOM 2135 O O . GLU A 1 262 ? 11.422 -11.292 -20.035 1.00 97.75 262 GLU A O 1
ATOM 2140 N N . PRO A 1 263 ? 9.410 -10.346 -19.669 1.00 97.38 263 PRO A N 1
ATOM 2141 C CA . PRO A 1 263 ? 9.563 -10.232 -18.221 1.00 97.38 263 PRO A CA 1
ATOM 2142 C C . PRO A 1 263 ? 9.296 -11.586 -17.546 1.00 97.38 263 PRO A C 1
ATOM 2144 O O . PRO A 1 263 ? 8.165 -12.073 -17.543 1.00 97.38 263 PRO A O 1
ATOM 2147 N N . VAL A 1 264 ? 10.330 -12.178 -16.949 1.00 96.44 264 VAL A N 1
ATOM 2148 C CA . VAL A 1 264 ? 10.285 -13.498 -16.306 1.00 96.44 264 VAL A CA 1
ATOM 2149 C C . VAL A 1 264 ? 10.208 -13.330 -14.790 1.00 96.44 264 VAL A C 1
ATOM 2151 O O . VAL A 1 264 ? 11.117 -12.768 -14.181 1.00 96.44 264 VAL A O 1
ATOM 2154 N N . PHE A 1 265 ? 9.125 -13.825 -14.185 1.00 93.62 265 PHE A N 1
ATOM 2155 C CA . PHE A 1 265 ? 8.888 -13.798 -12.739 1.00 93.62 265 PHE A CA 1
ATOM 2156 C C . PHE A 1 265 ? 9.136 -15.183 -12.135 1.00 93.62 265 PHE A C 1
ATOM 2158 O O . PHE A 1 265 ? 8.446 -16.136 -12.491 1.00 93.62 265 PHE A O 1
ATOM 2165 N N . GLU A 1 266 ? 10.064 -15.294 -11.186 1.00 91.44 266 GLU A N 1
ATOM 2166 C CA . GLU A 1 266 ? 10.371 -16.556 -10.502 1.00 91.44 266 GLU A CA 1
ATOM 2167 C C . GLU A 1 266 ? 10.806 -16.292 -9.053 1.00 91.44 266 GLU A C 1
ATOM 2169 O O . GLU A 1 266 ? 11.633 -15.421 -8.793 1.00 91.44 266 GLU A O 1
ATOM 2174 N N . ASN A 1 267 ? 10.235 -17.021 -8.085 1.00 87.06 267 ASN A N 1
ATOM 2175 C CA . ASN A 1 267 ? 10.570 -16.924 -6.651 1.00 87.06 267 ASN A CA 1
ATOM 2176 C C . ASN A 1 267 ? 10.563 -15.487 -6.065 1.00 87.06 267 ASN A C 1
ATOM 2178 O O . ASN A 1 267 ? 11.307 -15.178 -5.139 1.00 87.06 267 ASN A O 1
ATOM 2182 N N . GLY A 1 268 ? 9.719 -14.594 -6.602 1.00 83.62 268 GLY A N 1
ATOM 2183 C CA . GLY A 1 268 ? 9.626 -13.179 -6.197 1.00 83.62 268 GLY A CA 1
ATOM 2184 C C . GLY A 1 268 ? 10.635 -12.237 -6.877 1.00 83.62 268 GLY A C 1
ATOM 2185 O O . GLY A 1 268 ? 10.508 -11.010 -6.760 1.00 83.62 268 GLY A O 1
ATOM 2186 N N . ASN A 1 269 ? 11.583 -12.797 -7.630 1.00 91.00 269 ASN A N 1
ATOM 2187 C CA . ASN A 1 269 ? 12.502 -12.072 -8.496 1.00 91.00 269 ASN A CA 1
ATOM 2188 C C . ASN A 1 269 ? 11.871 -11.827 -9.872 1.00 91.00 269 ASN A C 1
ATOM 2190 O O . ASN A 1 269 ? 10.958 -12.536 -10.302 1.00 91.00 269 ASN A O 1
ATOM 2194 N N . LEU A 1 270 ? 12.374 -10.802 -10.556 1.00 95.19 270 LEU A N 1
ATOM 2195 C CA . LEU A 1 270 ? 11.992 -10.434 -11.913 1.00 95.19 270 LEU A CA 1
ATOM 2196 C C . LEU A 1 270 ? 13.267 -10.198 -12.718 1.00 95.19 270 LEU A C 1
ATOM 2198 O O . LEU A 1 270 ? 14.124 -9.432 -12.285 1.00 95.19 270 LEU A O 1
ATOM 2202 N N . ALA A 1 271 ? 13.378 -10.827 -13.881 1.00 96.94 271 ALA A N 1
ATOM 2203 C CA . ALA A 1 271 ? 14.440 -10.580 -14.852 1.00 96.94 271 ALA A CA 1
ATOM 2204 C C . ALA A 1 271 ? 13.826 -10.266 -16.224 1.00 96.94 271 ALA A C 1
ATOM 2206 O O . ALA A 1 271 ? 12.685 -10.640 -16.500 1.00 96.94 271 ALA A O 1
ATOM 2207 N N . LEU A 1 272 ? 14.569 -9.575 -17.089 1.00 96.94 272 LEU A N 1
ATOM 2208 C CA . LEU A 1 272 ? 14.110 -9.231 -18.436 1.00 96.94 272 LEU A CA 1
ATOM 2209 C C . LEU A 1 272 ? 14.951 -9.976 -19.473 1.00 96.94 272 LEU A C 1
ATOM 2211 O O . LEU A 1 272 ? 16.147 -9.715 -19.601 1.00 96.94 272 LEU A O 1
ATOM 2215 N N . SER A 1 273 ? 14.326 -10.907 -20.192 1.00 97.50 273 SER A N 1
ATOM 2216 C CA . SER A 1 273 ? 14.936 -11.587 -21.336 1.00 97.50 273 SER A CA 1
ATOM 2217 C C . SER A 1 273 ? 14.709 -10.774 -22.612 1.00 97.50 273 SER A C 1
ATOM 2219 O O . SER A 1 273 ? 13.641 -10.184 -22.796 1.00 97.50 273 SER A O 1
ATOM 2221 N N . ALA A 1 274 ? 15.713 -10.706 -23.482 1.00 97.44 274 ALA A N 1
ATOM 2222 C CA . ALA A 1 274 ? 15.626 -10.042 -24.780 1.00 97.44 274 ALA A CA 1
ATOM 2223 C C . ALA A 1 274 ? 15.362 -11.044 -25.917 1.00 97.44 274 ALA A C 1
ATOM 2225 O O . ALA A 1 274 ? 15.349 -12.257 -25.727 1.00 97.44 274 ALA A O 1
ATOM 2226 N N . SER A 1 275 ? 15.185 -10.547 -27.142 1.00 95.06 275 SER A N 1
ATOM 2227 C CA . SER A 1 275 ? 14.856 -11.362 -28.322 1.00 95.06 275 SER A CA 1
ATOM 2228 C C . SER A 1 275 ? 15.930 -12.367 -28.782 1.00 95.06 275 SER A C 1
ATOM 2230 O O . SER A 1 275 ? 15.760 -12.998 -29.823 1.00 95.06 275 SER A O 1
ATOM 2232 N N . ASN A 1 276 ? 17.072 -12.440 -28.097 1.00 95.94 276 ASN A N 1
ATOM 2233 C CA . ASN A 1 276 ? 18.118 -13.455 -28.270 1.00 95.94 276 ASN A CA 1
ATOM 2234 C C . ASN A 1 276 ? 18.070 -14.534 -27.170 1.00 95.94 276 ASN A C 1
ATOM 2236 O O . ASN A 1 276 ? 19.049 -15.256 -27.002 1.00 95.94 276 ASN A O 1
ATOM 2240 N N . ASP A 1 277 ? 16.968 -14.589 -26.414 1.00 96.00 277 ASP A N 1
ATOM 2241 C CA . ASP A 1 277 ? 16.706 -15.491 -25.288 1.00 96.00 277 ASP A CA 1
ATOM 2242 C C . ASP A 1 277 ? 17.732 -15.386 -24.139 1.00 96.00 277 ASP A C 1
ATOM 2244 O O . ASP A 1 277 ? 17.908 -16.316 -23.353 1.00 96.00 277 ASP A O 1
ATOM 2248 N N . LYS A 1 278 ? 18.395 -14.225 -24.022 1.00 97.69 278 LYS A N 1
ATOM 2249 C CA . LYS A 1 278 ? 19.370 -13.906 -22.968 1.00 97.69 278 LYS A CA 1
ATOM 2250 C C . LYS A 1 278 ? 18.856 -12.810 -22.044 1.00 97.69 278 LYS A C 1
ATOM 2252 O O . LYS A 1 278 ? 18.209 -11.853 -22.478 1.00 97.69 278 LYS A O 1
ATOM 2257 N N . PHE A 1 279 ? 19.205 -12.921 -20.768 1.00 97.88 279 PHE A N 1
ATOM 2258 C CA . PHE A 1 279 ? 18.847 -11.950 -19.744 1.00 97.88 279 PHE A CA 1
ATOM 2259 C C . PHE A 1 279 ? 19.716 -10.696 -19.818 1.00 97.88 279 PHE A C 1
ATOM 2261 O O . PHE A 1 279 ? 20.921 -10.752 -20.086 1.00 97.88 279 PHE A O 1
ATOM 2268 N N . ILE A 1 280 ? 19.075 -9.555 -19.572 1.00 96.50 280 ILE A N 1
ATOM 2269 C CA . ILE A 1 280 ? 19.719 -8.245 -19.527 1.00 96.50 280 ILE A CA 1
ATOM 2270 C C . ILE A 1 280 ? 20.404 -8.050 -18.173 1.00 96.50 280 ILE A C 1
ATOM 2272 O O . ILE A 1 280 ? 19.870 -8.421 -17.127 1.00 96.50 280 ILE A O 1
ATOM 2276 N N . ARG A 1 281 ? 21.574 -7.419 -18.199 1.00 94.69 281 ARG A N 1
ATOM 2277 C CA . ARG A 1 281 ? 22.230 -6.784 -17.050 1.00 94.69 281 ARG A CA 1
ATOM 2278 C C . ARG A 1 281 ? 23.002 -5.555 -17.505 1.00 94.69 281 ARG A C 1
ATOM 2280 O O . ARG A 1 281 ? 23.132 -5.323 -18.704 1.00 94.69 281 ARG A O 1
ATOM 2287 N N . PHE A 1 282 ? 23.568 -4.814 -16.564 1.00 92.12 282 PHE A N 1
ATOM 2288 C CA . PHE A 1 282 ? 24.634 -3.865 -16.870 1.00 92.12 282 PHE A CA 1
ATOM 2289 C C . PHE A 1 282 ? 26.004 -4.570 -16.900 1.00 92.12 282 PHE A C 1
ATOM 2291 O O . PHE A 1 282 ? 26.236 -5.542 -16.171 1.00 92.12 282 PHE A O 1
ATOM 2298 N N . ASN A 1 283 ? 26.893 -4.127 -17.791 1.00 90.25 283 ASN A N 1
ATOM 2299 C CA . ASN A 1 283 ? 28.304 -4.516 -17.801 1.00 90.25 283 ASN A CA 1
ATOM 2300 C C . ASN A 1 283 ? 29.140 -3.581 -16.900 1.00 90.25 283 ASN A C 1
ATOM 2302 O O . ASN A 1 283 ? 28.626 -2.605 -16.351 1.00 90.25 283 ASN A O 1
ATOM 2306 N N . ASP A 1 284 ? 30.439 -3.862 -16.779 1.00 87.44 284 ASP A N 1
ATOM 2307 C CA . ASP A 1 284 ? 31.364 -3.076 -15.945 1.00 87.44 284 ASP A CA 1
ATOM 2308 C C . ASP A 1 284 ? 31.607 -1.647 -16.482 1.00 87.44 284 ASP A C 1
ATOM 2310 O O . ASP A 1 284 ? 32.111 -0.788 -15.762 1.00 87.44 284 ASP A O 1
ATOM 2314 N N . GLU A 1 285 ? 31.228 -1.379 -17.737 1.00 86.62 285 GLU A N 1
ATOM 2315 C CA . GLU A 1 285 ? 31.307 -0.066 -18.393 1.00 86.62 285 GLU A CA 1
ATOM 2316 C C . GLU A 1 285 ? 30.038 0.783 -18.161 1.00 86.62 285 GLU A C 1
ATOM 2318 O O . GLU A 1 285 ? 30.021 1.970 -18.484 1.00 86.62 285 GLU A O 1
ATOM 2323 N N . GLY A 1 286 ? 28.985 0.208 -17.562 1.00 86.19 286 GLY A N 1
ATOM 2324 C CA . GLY A 1 286 ? 27.708 0.882 -17.309 1.00 86.19 286 GLY A CA 1
ATOM 2325 C C . GLY A 1 286 ? 26.700 0.815 -18.464 1.00 86.19 286 GLY A C 1
ATOM 2326 O O . GLY A 1 286 ? 25.685 1.514 -18.412 1.00 86.19 286 GLY A O 1
ATOM 2327 N N . ASP A 1 287 ? 26.935 -0.051 -19.455 1.00 90.94 287 ASP A N 1
ATOM 2328 C CA . ASP A 1 287 ? 26.062 -0.314 -20.605 1.00 90.94 287 ASP A CA 1
ATOM 2329 C C . ASP A 1 287 ? 25.133 -1.532 -20.372 1.00 90.94 287 ASP A C 1
ATOM 2331 O O . ASP A 1 287 ? 25.577 -2.562 -19.851 1.00 90.94 287 ASP A O 1
ATOM 2335 N N . PRO A 1 288 ? 23.851 -1.483 -20.791 1.00 94.75 288 PRO A N 1
ATOM 2336 C CA . PRO A 1 288 ? 22.931 -2.611 -20.674 1.00 94.75 288 PRO A CA 1
ATOM 2337 C C . PRO A 1 288 ? 23.112 -3.624 -21.813 1.00 94.75 288 PRO A C 1
ATOM 2339 O O . PRO A 1 288 ? 22.962 -3.303 -22.994 1.00 94.75 288 PRO A O 1
ATOM 2342 N N . VAL A 1 289 ? 23.376 -4.882 -21.459 1.00 95.62 289 VAL A N 1
ATOM 2343 C CA . VAL A 1 289 ? 23.694 -5.981 -22.382 1.00 95.62 289 VAL A CA 1
ATOM 2344 C C . VAL A 1 289 ? 22.866 -7.237 -22.086 1.00 95.62 289 VAL A C 1
ATOM 2346 O O . VAL A 1 289 ? 22.696 -7.628 -20.933 1.00 95.62 289 VAL A O 1
ATOM 2349 N N . ALA A 1 290 ? 22.361 -7.893 -23.133 1.00 96.75 290 ALA A N 1
ATOM 2350 C CA . ALA A 1 290 ? 21.620 -9.155 -23.083 1.00 96.75 290 ALA A CA 1
ATOM 2351 C C . ALA A 1 290 ? 22.551 -10.338 -23.395 1.00 96.75 290 ALA A C 1
ATOM 2353 O O . ALA A 1 290 ? 22.653 -10.775 -24.547 1.00 96.75 290 ALA A O 1
ATOM 2354 N N . MET A 1 291 ? 23.274 -10.811 -22.376 1.00 94.56 291 MET A N 1
ATOM 2355 C CA . MET A 1 291 ? 24.402 -11.742 -22.541 1.00 94.56 291 MET A CA 1
ATOM 2356 C C . MET A 1 291 ? 24.253 -13.064 -21.787 1.00 94.56 291 MET A C 1
ATOM 2358 O O . MET A 1 291 ? 24.823 -14.063 -22.234 1.00 94.56 291 MET A O 1
ATOM 2362 N N . ASP A 1 292 ? 23.486 -13.101 -20.699 1.00 95.69 292 ASP A N 1
ATOM 2363 C CA . ASP A 1 292 ? 23.512 -14.225 -19.763 1.00 95.69 292 ASP A CA 1
ATOM 2364 C C . ASP A 1 292 ? 22.379 -15.225 -20.060 1.00 95.69 292 ASP A C 1
ATOM 2366 O O . ASP A 1 292 ? 21.215 -14.849 -20.175 1.00 95.69 292 ASP A O 1
ATOM 2370 N N . ASP A 1 293 ? 22.707 -16.516 -20.167 1.00 95.12 293 ASP A N 1
ATOM 2371 C CA . ASP A 1 293 ? 21.743 -17.583 -20.506 1.00 95.12 293 ASP A CA 1
ATOM 2372 C C . ASP A 1 293 ? 20.849 -18.010 -19.321 1.00 95.12 293 ASP A C 1
ATOM 2374 O O . ASP A 1 293 ? 19.968 -18.858 -19.461 1.00 95.12 293 ASP A O 1
ATOM 2378 N N . ARG A 1 294 ? 21.100 -17.466 -18.123 1.00 93.81 294 ARG A N 1
ATOM 2379 C CA . ARG A 1 294 ? 20.338 -17.716 -16.890 1.00 93.81 294 ARG A CA 1
ATOM 2380 C C . ARG A 1 294 ? 20.285 -16.445 -16.056 1.00 93.81 294 ARG A C 1
ATOM 2382 O O . ARG A 1 294 ? 21.300 -15.769 -15.924 1.00 93.81 294 ARG A O 1
ATOM 2389 N N . ALA A 1 295 ? 19.133 -16.166 -15.455 1.00 93.31 295 ALA A N 1
ATOM 2390 C CA . ALA A 1 295 ? 18.991 -15.049 -14.535 1.00 93.31 295 ALA A CA 1
ATOM 2391 C C . ALA A 1 295 ? 19.730 -15.334 -13.216 1.00 93.31 295 ALA A C 1
ATOM 2393 O O . ALA A 1 295 ? 19.514 -16.357 -12.565 1.00 93.31 295 ALA A O 1
ATOM 2394 N N . THR A 1 296 ? 20.597 -14.407 -12.829 1.00 92.25 296 THR A N 1
ATOM 2395 C CA . THR A 1 296 ? 21.329 -14.364 -11.558 1.00 92.25 296 THR A CA 1
ATOM 2396 C C . THR A 1 296 ? 21.086 -13.014 -10.878 1.00 92.25 296 THR A C 1
ATOM 2398 O O . THR A 1 296 ? 20.370 -12.172 -11.421 1.00 92.25 296 THR A O 1
ATOM 2401 N N . GLU A 1 297 ? 21.690 -12.766 -9.712 1.00 88.94 297 GLU A N 1
ATOM 2402 C CA . GLU A 1 297 ? 21.510 -11.506 -8.969 1.00 88.94 297 GLU A CA 1
ATOM 2403 C C . GLU A 1 297 ? 21.792 -10.249 -9.812 1.00 88.94 297 GLU A C 1
ATOM 2405 O O . GLU A 1 297 ? 21.070 -9.261 -9.696 1.00 88.94 297 GLU A O 1
ATOM 2410 N N . GLY A 1 298 ? 22.768 -10.302 -10.729 1.00 88.38 298 GLY A N 1
ATOM 2411 C CA . GLY A 1 298 ? 23.087 -9.194 -11.641 1.00 88.38 298 GLY A CA 1
ATOM 2412 C C . GLY A 1 298 ? 22.033 -8.918 -12.725 1.00 88.38 298 GLY A C 1
ATOM 2413 O O . GLY A 1 298 ? 22.074 -7.863 -13.355 1.00 88.38 298 GLY A O 1
ATOM 2414 N N . ASN A 1 299 ? 21.088 -9.838 -12.942 1.00 94.69 299 ASN A N 1
ATOM 2415 C CA . ASN A 1 299 ? 19.998 -9.717 -13.917 1.00 94.69 299 ASN A CA 1
ATOM 2416 C C . ASN A 1 299 ? 18.664 -9.300 -13.281 1.00 94.69 299 ASN A C 1
ATOM 2418 O O . ASN A 1 299 ? 17.687 -9.073 -14.001 1.00 94.69 299 ASN A O 1
ATOM 2422 N N . PHE A 1 300 ? 18.581 -9.267 -11.947 1.00 94.44 300 PHE A N 1
ATOM 2423 C CA . PHE A 1 300 ? 17.331 -8.985 -11.253 1.00 94.44 300 PHE A CA 1
ATOM 2424 C C . PHE A 1 300 ? 17.008 -7.488 -11.279 1.00 94.44 300 PHE A C 1
ATOM 2426 O O . PHE A 1 300 ? 17.826 -6.633 -10.934 1.00 94.44 300 PHE A O 1
ATOM 2433 N N . ILE A 1 301 ? 15.772 -7.190 -11.670 1.00 94.00 301 ILE A N 1
ATOM 2434 C CA . ILE A 1 301 ? 15.243 -5.840 -11.833 1.00 94.00 301 ILE A CA 1
ATOM 2435 C C . ILE A 1 301 ? 13.976 -5.633 -11.010 1.00 94.00 301 ILE A C 1
ATOM 2437 O O . ILE A 1 301 ? 13.312 -6.573 -10.564 1.00 94.00 301 ILE A O 1
ATOM 2441 N N . GLN A 1 302 ? 13.574 -4.374 -10.890 1.00 91.75 302 GLN A N 1
ATOM 2442 C CA . GLN A 1 302 ? 12.209 -4.012 -10.539 1.00 91.75 302 GLN A CA 1
ATOM 2443 C C . GLN A 1 302 ? 11.623 -3.175 -11.675 1.00 91.75 302 GLN A C 1
ATOM 2445 O O . GLN A 1 302 ? 12.183 -2.150 -12.055 1.00 91.75 302 GLN A O 1
ATOM 2450 N N . ILE A 1 303 ? 10.485 -3.608 -12.221 1.00 92.75 303 ILE A N 1
ATOM 2451 C CA . ILE A 1 303 ? 9.660 -2.750 -13.074 1.00 92.75 303 ILE A CA 1
ATOM 2452 C C . ILE A 1 303 ? 8.702 -2.008 -12.151 1.00 92.75 303 ILE A C 1
ATOM 2454 O O . ILE A 1 303 ? 8.038 -2.633 -11.320 1.00 92.75 303 ILE A O 1
ATOM 2458 N N . GLN A 1 304 ? 8.633 -0.690 -12.295 1.00 89.88 304 GLN A N 1
ATOM 2459 C CA . GLN A 1 304 ? 7.725 0.161 -11.539 1.00 89.88 304 GLN A CA 1
ATOM 2460 C C . GLN A 1 304 ? 6.778 0.920 -12.469 1.00 89.88 304 GLN A C 1
ATOM 2462 O O . GLN A 1 304 ? 7.188 1.316 -13.556 1.00 89.88 304 GLN A O 1
ATOM 2467 N N . LEU A 1 305 ? 5.541 1.167 -12.036 1.00 86.44 305 LEU A N 1
ATOM 2468 C CA . LEU A 1 305 ? 4.556 2.018 -12.726 1.00 86.44 305 LEU A CA 1
ATOM 2469 C C . LEU A 1 305 ? 4.223 3.253 -11.874 1.00 86.44 305 LEU A C 1
ATOM 2471 O O . LEU A 1 305 ? 4.362 3.186 -10.649 1.00 86.44 305 LEU A O 1
ATOM 2475 N N . PRO A 1 306 ? 3.721 4.355 -12.458 1.00 81.12 306 PRO A N 1
ATOM 2476 C CA . PRO A 1 306 ? 3.175 5.458 -11.681 1.00 81.12 306 PRO A CA 1
ATOM 2477 C C . PRO A 1 306 ? 1.858 5.032 -11.019 1.00 81.12 306 PRO A C 1
ATOM 2479 O O . PRO A 1 306 ? 1.035 4.326 -11.610 1.00 81.12 306 PRO A O 1
ATOM 2482 N N . VAL A 1 307 ? 1.625 5.482 -9.783 1.00 68.75 307 VAL A N 1
ATOM 2483 C CA . VAL A 1 307 ? 0.393 5.165 -9.034 1.00 68.75 307 VAL A CA 1
ATOM 2484 C C . VAL A 1 307 ? -0.865 5.700 -9.735 1.00 68.75 307 VAL A C 1
ATOM 2486 O O . VAL A 1 307 ? -1.934 5.111 -9.590 1.00 68.75 307 VAL A O 1
ATOM 2489 N N . GLU A 1 308 ? -0.767 6.764 -10.544 1.00 67.19 308 GLU A N 1
ATOM 2490 C CA . GLU A 1 308 ? -1.938 7.284 -11.263 1.00 67.19 308 GLU A CA 1
ATOM 2491 C C . GLU A 1 308 ? -2.487 6.312 -12.319 1.00 67.19 308 GLU A C 1
ATOM 2493 O O . GLU A 1 308 ? -3.688 6.333 -12.567 1.00 67.19 308 GLU A O 1
ATOM 2498 N N . GLU A 1 309 ? -1.657 5.443 -12.911 1.00 68.62 309 GLU A N 1
ATOM 2499 C CA . GLU A 1 309 ? -2.077 4.504 -13.969 1.00 68.62 309 GLU A CA 1
ATOM 2500 C C . GLU A 1 309 ? -2.662 3.181 -13.431 1.00 68.62 309 GLU A C 1
ATOM 2502 O O . GLU A 1 309 ? -3.106 2.334 -14.221 1.00 68.62 309 GLU A O 1
ATOM 2507 N N . GLN A 1 310 ? -2.733 3.029 -12.100 1.00 64.00 310 GLN A N 1
ATOM 2508 C CA . GLN A 1 310 ? -3.461 1.945 -11.433 1.00 64.00 310 GLN A CA 1
ATOM 2509 C C . GLN A 1 310 ? -4.981 2.047 -11.645 1.00 64.00 310 GLN A C 1
ATOM 2511 O O . GLN A 1 310 ? -5.536 3.120 -11.897 1.00 64.00 310 GLN A O 1
ATOM 2516 N N . GLY A 1 311 ? -5.651 0.902 -11.487 1.00 65.56 311 GLY A N 1
ATOM 2517 C CA . GLY A 1 311 ? -7.107 0.805 -11.496 1.00 65.56 311 GLY A CA 1
ATOM 2518 C C . GLY A 1 311 ? -7.744 0.812 -12.888 1.00 65.56 311 GLY A C 1
ATOM 2519 O O . GLY A 1 311 ? -7.094 0.594 -13.920 1.00 65.56 311 GLY A O 1
ATOM 2520 N N . THR A 1 312 ? -9.055 1.039 -12.907 1.00 73.00 312 THR A N 1
ATOM 2521 C CA . THR A 1 312 ? -9.842 1.194 -14.135 1.00 73.00 312 THR A CA 1
ATOM 2522 C C . THR A 1 312 ? -9.421 2.446 -14.912 1.00 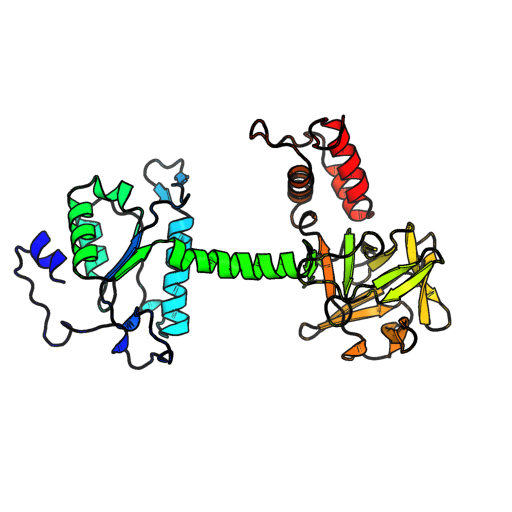73.00 312 THR A C 1
ATOM 2524 O O . THR A 1 312 ? -8.858 3.387 -14.360 1.00 73.00 312 THR A O 1
ATOM 2527 N N . ILE A 1 313 ? -9.731 2.517 -16.212 1.00 77.38 313 ILE A N 1
ATOM 2528 C CA . ILE A 1 313 ? -9.406 3.699 -17.042 1.00 77.38 313 ILE A CA 1
ATOM 2529 C C . ILE A 1 313 ? -10.042 4.980 -16.465 1.00 77.38 313 ILE A C 1
ATOM 2531 O O . ILE A 1 313 ? -9.459 6.060 -16.567 1.00 77.38 313 ILE A O 1
ATOM 2535 N N . ARG A 1 314 ? -11.206 4.859 -15.811 1.00 75.88 314 ARG A N 1
ATOM 2536 C CA . ARG A 1 314 ? -11.885 5.979 -15.151 1.00 75.88 314 ARG A CA 1
ATOM 2537 C C . ARG A 1 314 ? -11.185 6.389 -13.854 1.00 75.88 314 ARG A C 1
ATOM 2539 O O . ARG A 1 314 ? -11.025 7.583 -13.627 1.00 75.88 314 ARG A O 1
ATOM 2546 N N . GLU A 1 315 ? -10.714 5.439 -13.045 1.00 71.69 315 GLU A N 1
ATOM 2547 C CA . GLU A 1 315 ? -9.852 5.722 -11.885 1.00 71.69 315 GLU A CA 1
ATOM 2548 C C . GLU A 1 315 ? -8.531 6.373 -12.304 1.00 71.69 315 GLU A C 1
ATOM 2550 O O . GLU A 1 315 ? -8.123 7.354 -11.686 1.00 71.69 315 GLU A O 1
ATOM 2555 N N . THR A 1 316 ? -7.908 5.904 -13.391 1.00 70.81 316 THR A N 1
ATOM 2556 C CA . THR A 1 316 ? -6.705 6.525 -13.960 1.00 70.81 316 THR A CA 1
ATOM 2557 C C . THR A 1 316 ? -6.958 7.989 -14.356 1.00 70.81 316 THR A C 1
ATOM 2559 O O . THR A 1 316 ? -6.193 8.874 -13.973 1.00 70.81 316 THR A O 1
ATOM 2562 N N . GLU A 1 317 ? -8.066 8.283 -15.050 1.00 80.75 317 GLU A N 1
ATOM 2563 C CA . GLU A 1 317 ? -8.471 9.659 -15.392 1.00 80.75 317 GLU A CA 1
ATOM 2564 C C . GLU A 1 317 ? -8.721 10.517 -14.134 1.00 80.75 317 GLU A C 1
ATOM 2566 O O . GLU A 1 317 ? -8.240 11.647 -14.044 1.00 80.75 317 GLU A O 1
ATOM 2571 N N . ILE A 1 318 ? -9.408 9.968 -13.125 1.00 76.50 318 ILE A N 1
ATOM 2572 C CA . ILE A 1 318 ? -9.663 10.623 -11.831 1.00 76.50 318 ILE A CA 1
ATOM 2573 C C . ILE A 1 318 ? -8.353 10.963 -11.107 1.00 76.50 318 ILE A C 1
ATOM 2575 O O . ILE A 1 318 ? -8.180 12.093 -10.642 1.00 76.50 318 ILE A O 1
ATOM 2579 N N . ASN A 1 319 ? -7.434 10.002 -10.999 1.00 69.88 319 ASN A N 1
ATOM 2580 C CA . ASN A 1 319 ? -6.162 10.159 -10.296 1.00 69.88 319 ASN A CA 1
ATOM 2581 C C . ASN A 1 319 ? -5.261 11.180 -10.998 1.00 69.88 319 ASN A C 1
ATOM 2583 O O . ASN A 1 319 ? -4.691 12.049 -10.337 1.00 69.88 319 ASN A O 1
ATOM 2587 N N . TYR A 1 320 ? -5.218 11.146 -12.333 1.00 74.31 320 TYR A N 1
ATOM 2588 C CA . TYR A 1 320 ? -4.513 12.141 -13.135 1.00 74.31 320 TYR A CA 1
ATOM 2589 C C . TYR A 1 320 ? -5.064 13.555 -12.905 1.00 74.31 3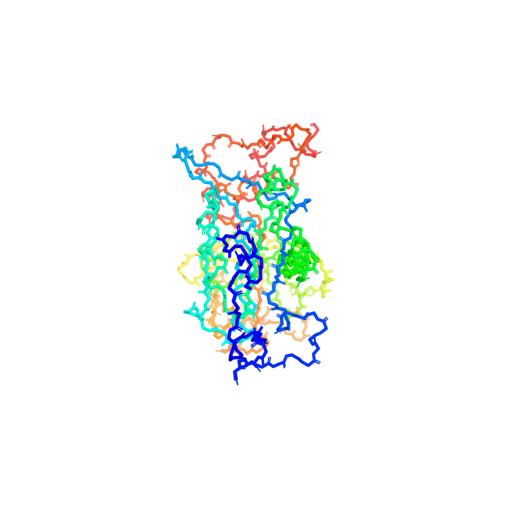20 TYR A C 1
ATOM 2591 O O . TYR A 1 320 ? -4.308 14.470 -12.591 1.00 74.31 320 TYR A O 1
ATOM 2599 N N . VAL A 1 321 ? -6.385 13.754 -12.984 1.00 76.25 321 VAL A N 1
ATOM 2600 C CA . VAL A 1 321 ? -7.004 15.079 -12.789 1.00 76.25 321 VAL A CA 1
ATOM 2601 C C . VAL A 1 321 ? -6.766 15.623 -11.374 1.00 76.25 321 VAL A C 1
ATOM 2603 O O . VAL A 1 321 ? -6.414 16.798 -11.228 1.00 76.25 321 VAL A O 1
ATOM 2606 N N . LYS A 1 322 ? -6.881 14.780 -10.335 1.00 72.56 322 LYS A N 1
ATOM 2607 C CA . LYS A 1 322 ? -6.636 15.164 -8.929 1.00 72.56 322 LYS A CA 1
ATOM 2608 C C . LYS A 1 322 ? -5.250 15.786 -8.701 1.00 72.56 322 LYS A C 1
ATOM 2610 O O . LYS A 1 322 ? -5.118 16.639 -7.829 1.00 72.56 322 LYS A O 1
ATOM 2615 N N . LYS A 1 323 ? -4.234 15.394 -9.478 1.00 67.94 323 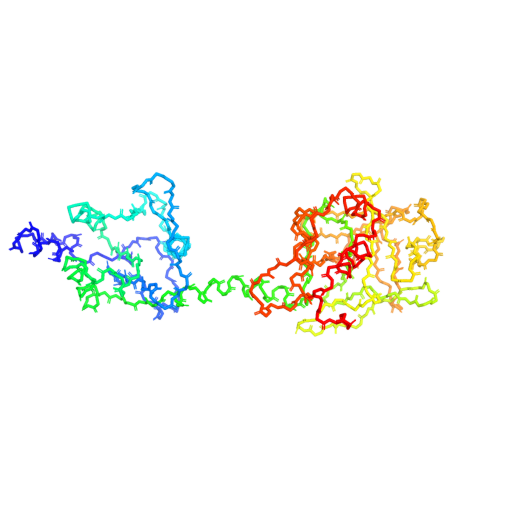LYS A N 1
ATOM 2616 C CA . LYS A 1 323 ? -2.850 15.889 -9.362 1.00 67.94 323 LYS A CA 1
ATOM 2617 C C . LYS A 1 323 ? -2.676 17.345 -9.815 1.00 67.94 323 LYS A C 1
ATOM 2619 O O . LYS A 1 323 ? -1.799 18.037 -9.302 1.00 67.94 323 LYS A O 1
ATOM 2624 N N . TYR A 1 324 ? -3.504 17.816 -10.752 1.00 68.56 324 TYR A N 1
ATOM 2625 C CA . TYR A 1 324 ? -3.315 19.112 -11.423 1.00 68.56 324 TYR A CA 1
ATOM 2626 C C . TYR A 1 324 ? -4.460 20.118 -11.205 1.00 68.56 324 TYR A C 1
ATOM 2628 O O . TYR A 1 324 ? -4.254 21.316 -11.396 1.00 68.56 324 TYR A O 1
ATOM 2636 N N . GLN A 1 325 ? -5.659 19.687 -10.795 1.00 67.94 325 GLN A N 1
ATOM 2637 C CA . GLN A 1 325 ? -6.796 20.597 -10.595 1.00 67.94 325 GLN A CA 1
ATOM 2638 C C . GLN A 1 325 ? -6.669 21.434 -9.301 1.00 67.94 325 GLN A C 1
ATOM 2640 O O . GLN A 1 325 ? -6.290 20.930 -8.244 1.00 67.94 325 GLN A O 1
ATOM 2645 N N . LYS A 1 326 ? -7.058 22.719 -9.342 1.00 61.66 326 LYS A N 1
ATOM 2646 C CA . LYS A 1 326 ? -7.236 23.544 -8.127 1.00 61.66 326 LYS A CA 1
ATOM 2647 C C . LYS A 1 326 ? -8.557 23.191 -7.422 1.00 61.66 326 LYS A C 1
ATOM 2649 O O . LYS A 1 326 ? -9.629 23.352 -8.001 1.00 61.66 326 LYS A O 1
ATOM 2654 N N . PHE A 1 327 ? -8.500 22.808 -6.145 1.00 59.88 327 PHE A N 1
ATOM 2655 C CA . PHE A 1 327 ? -9.669 22.439 -5.322 1.00 59.88 327 PHE A CA 1
ATOM 2656 C C . PHE A 1 327 ? -10.366 23.627 -4.622 1.00 59.88 327 PHE A C 1
ATOM 2658 O O . PHE A 1 327 ? -10.863 23.481 -3.508 1.00 59.88 327 PHE A O 1
ATOM 2665 N N . GLN A 1 328 ? -10.424 24.807 -5.251 1.00 53.81 328 GLN A N 1
ATOM 2666 C CA . GLN A 1 328 ? -11.018 26.006 -4.626 1.00 53.81 328 GLN A CA 1
ATOM 2667 C C . GLN A 1 328 ? -12.507 25.812 -4.274 1.00 53.81 328 GLN A C 1
ATOM 2669 O O . GLN A 1 328 ? -12.924 26.159 -3.174 1.00 53.81 328 GLN A O 1
ATOM 2674 N N . ASP A 1 329 ? -13.273 25.150 -5.146 1.00 56.25 329 ASP A N 1
ATOM 2675 C CA . ASP A 1 329 ? -14.720 24.938 -4.965 1.00 56.25 329 ASP A CA 1
ATOM 2676 C C . ASP A 1 329 ? -15.064 23.603 -4.267 1.00 56.25 329 ASP A C 1
ATOM 2678 O O . ASP A 1 329 ? -16.225 23.191 -4.263 1.00 56.25 329 ASP A O 1
ATOM 2682 N N . LYS A 1 330 ? -14.059 22.846 -3.793 1.00 57.75 330 LYS A N 1
ATOM 2683 C CA . LYS A 1 330 ? -14.156 21.429 -3.360 1.00 57.75 330 LYS A CA 1
ATOM 2684 C C . LYS A 1 330 ? -14.758 20.439 -4.387 1.00 57.75 330 LYS A C 1
ATOM 2686 O O . LYS A 1 330 ? -14.916 19.263 -4.075 1.00 57.75 330 LYS A O 1
ATOM 2691 N N . LYS A 1 331 ? -15.053 20.867 -5.622 1.00 63.22 331 LYS A N 1
ATOM 2692 C CA . LYS A 1 331 ? -15.629 20.032 -6.694 1.00 63.22 331 LYS A CA 1
ATOM 2693 C C . LYS A 1 331 ? -14.568 19.572 -7.698 1.00 63.22 331 LYS A C 1
ATOM 2695 O O . LYS A 1 331 ? -13.975 20.383 -8.413 1.00 63.22 331 LYS A O 1
ATOM 2700 N N . LEU A 1 332 ? -14.372 18.257 -7.785 1.00 72.12 332 LEU A N 1
ATOM 2701 C CA . LEU A 1 332 ? -13.567 17.615 -8.826 1.00 72.12 332 LEU A CA 1
ATOM 2702 C C . LEU A 1 332 ? -14.300 17.726 -10.177 1.00 72.12 332 LEU A C 1
ATOM 2704 O O . LEU A 1 332 ? -15.488 17.415 -10.266 1.00 72.12 332 LEU A O 1
ATOM 2708 N N . ARG A 1 333 ? -13.614 18.196 -11.221 1.00 75.94 333 ARG A N 1
ATOM 2709 C CA . ARG A 1 333 ? -14.156 18.388 -12.574 1.00 75.94 333 ARG A CA 1
ATOM 2710 C C . ARG A 1 333 ? -13.467 17.390 -13.500 1.00 75.94 333 ARG A C 1
ATOM 2712 O O . ARG A 1 333 ? -12.275 17.513 -13.741 1.00 75.94 333 ARG A O 1
ATOM 2719 N N . ILE A 1 334 ? -14.211 16.398 -13.985 1.00 80.25 334 ILE A N 1
ATOM 2720 C CA . ILE A 1 334 ? -13.717 15.325 -14.864 1.00 80.25 334 ILE A CA 1
ATOM 2721 C C . ILE A 1 334 ? -14.434 15.426 -16.208 1.00 80.25 334 ILE A C 1
ATOM 2723 O O . ILE A 1 334 ? -15.600 15.827 -16.267 1.00 80.25 334 ILE A O 1
ATOM 2727 N N . ASN A 1 335 ? -13.755 15.032 -17.284 1.00 79.50 335 ASN A N 1
ATOM 2728 C CA . ASN A 1 335 ? -14.325 15.032 -18.620 1.00 79.50 335 ASN A CA 1
ATOM 2729 C C . ASN A 1 335 ? -15.497 14.023 -18.706 1.00 79.50 335 ASN A C 1
ATOM 2731 O O . ASN A 1 335 ? -15.376 12.846 -18.348 1.00 79.50 335 ASN A O 1
ATOM 2735 N N . GLN A 1 336 ? -16.661 14.507 -19.141 1.00 78.44 336 GLN A N 1
ATOM 2736 C CA . GLN A 1 336 ? -17.899 13.725 -19.283 1.00 78.44 336 GLN A CA 1
ATOM 2737 C C . GLN A 1 336 ? -17.948 12.934 -20.607 1.00 78.44 336 GLN A C 1
ATOM 2739 O O . GLN A 1 336 ? -18.828 12.096 -20.780 1.00 78.44 336 GLN A O 1
ATOM 2744 N N . GLY A 1 337 ? -17.024 13.187 -21.542 1.00 74.81 337 GLY A N 1
ATOM 2745 C CA . GLY A 1 337 ? -16.955 12.500 -22.832 1.00 74.81 337 GLY A CA 1
ATOM 2746 C C . GLY A 1 337 ? -16.502 11.039 -22.731 1.00 74.81 337 GLY A C 1
ATOM 2747 O O . GLY A 1 337 ? -15.804 10.655 -21.788 1.00 74.81 337 GLY A O 1
ATOM 2748 N N . ASP A 1 338 ? -16.867 10.245 -23.745 1.00 76.12 338 ASP A N 1
ATOM 2749 C CA . ASP A 1 338 ? -16.594 8.801 -23.844 1.00 76.12 338 ASP A CA 1
ATOM 2750 C C . ASP A 1 338 ? -15.112 8.466 -23.565 1.00 76.12 338 ASP A C 1
ATOM 2752 O O . ASP A 1 338 ? -14.197 9.193 -23.964 1.00 76.12 338 ASP A O 1
ATOM 2756 N N . ILE A 1 339 ? -14.881 7.361 -22.856 1.00 81.38 339 ILE A N 1
ATOM 2757 C CA . ILE A 1 339 ? -13.559 6.873 -22.453 1.00 81.38 339 ILE A CA 1
ATOM 2758 C C . ILE A 1 339 ? -12.938 5.898 -23.464 1.00 81.38 339 ILE A C 1
ATOM 2760 O O . ILE A 1 339 ? -11.790 5.508 -23.267 1.00 81.38 339 ILE A O 1
ATOM 2764 N N . LYS A 1 340 ? -13.626 5.514 -24.552 1.00 81.00 340 LYS A N 1
ATOM 2765 C CA . LYS A 1 340 ? -13.061 4.630 -25.602 1.00 81.00 340 LYS A CA 1
ATOM 2766 C C . LYS A 1 340 ? -11.678 5.083 -26.080 1.00 81.00 340 LYS A C 1
ATOM 2768 O O . LYS A 1 340 ? -10.743 4.289 -26.075 1.00 81.00 340 LYS A O 1
ATOM 2773 N N . ASN A 1 341 ? -11.514 6.376 -26.361 1.00 82.31 341 ASN A N 1
ATOM 2774 C CA . ASN A 1 341 ? -10.232 6.936 -26.798 1.00 82.31 341 ASN A CA 1
ATOM 2775 C C . ASN A 1 341 ? -9.123 6.755 -25.741 1.00 82.31 341 ASN A C 1
ATOM 2777 O O . ASN A 1 341 ? -7.966 6.577 -26.105 1.00 82.31 341 ASN A O 1
ATOM 2781 N N . LEU A 1 342 ? -9.458 6.755 -24.442 1.00 80.50 342 LEU A N 1
ATOM 2782 C CA . LEU A 1 342 ? -8.511 6.453 -23.359 1.00 80.50 342 LEU A CA 1
ATOM 2783 C C . LEU A 1 342 ? -8.194 4.955 -23.263 1.00 80.50 342 LEU A C 1
ATOM 2785 O O . LEU A 1 342 ? -7.059 4.595 -22.966 1.00 80.50 342 LEU A O 1
ATOM 2789 N N . VAL A 1 343 ? -9.166 4.076 -23.527 1.00 78.38 343 VAL A N 1
ATOM 2790 C CA . VAL A 1 343 ? -8.939 2.622 -23.594 1.00 78.38 343 VAL A CA 1
ATOM 2791 C C . VAL A 1 343 ? -7.949 2.293 -24.712 1.00 78.38 343 VAL A C 1
ATOM 2793 O O . VAL A 1 343 ? -6.993 1.554 -24.482 1.00 78.38 343 VAL A O 1
ATOM 2796 N N . ASP A 1 344 ? -8.128 2.874 -25.897 1.00 77.69 344 ASP A N 1
ATOM 2797 C CA . ASP A 1 344 ? -7.228 2.638 -27.027 1.00 77.69 344 ASP A CA 1
ATOM 2798 C C . ASP A 1 344 ? -5.869 3.332 -26.834 1.00 77.69 344 ASP A C 1
ATOM 2800 O O . ASP A 1 344 ? -4.830 2.715 -27.074 1.00 77.69 344 ASP A O 1
ATOM 2804 N N . ALA A 1 345 ? -5.829 4.540 -26.262 1.00 77.00 345 ALA A N 1
ATOM 2805 C CA . ALA A 1 345 ? -4.572 5.183 -25.869 1.00 77.00 345 ALA A CA 1
ATOM 2806 C C . ALA A 1 345 ? -3.795 4.380 -24.804 1.00 77.00 345 ALA A C 1
ATOM 2808 O O . ALA A 1 345 ? -2.565 4.311 -24.865 1.00 77.00 345 ALA A O 1
ATOM 2809 N N . LYS A 1 346 ? -4.482 3.705 -23.863 1.00 75.50 346 LYS A N 1
ATOM 2810 C CA . LYS A 1 346 ? -3.849 2.787 -22.893 1.00 75.50 346 LYS A CA 1
ATOM 2811 C C . LYS A 1 346 ? -3.267 1.548 -23.578 1.00 75.50 346 LYS A C 1
ATOM 2813 O O . LYS A 1 346 ? -2.205 1.106 -23.157 1.00 75.50 346 LYS A O 1
ATOM 2818 N N . LYS A 1 347 ? -3.877 1.024 -24.650 1.00 70.19 347 LYS A N 1
ATOM 2819 C CA . LYS A 1 347 ? -3.301 -0.084 -25.447 1.00 70.19 347 LYS A CA 1
ATOM 2820 C C . LYS A 1 347 ? -2.076 0.343 -26.264 1.00 70.19 347 LYS A C 1
ATOM 2822 O O . LYS A 1 347 ? -1.132 -0.427 -26.388 1.00 70.19 347 LYS A O 1
ATOM 2827 N N . HIS A 1 348 ? -2.092 1.553 -26.823 1.00 67.75 348 HIS A N 1
ATOM 2828 C CA . HIS A 1 348 ? -1.041 2.047 -27.723 1.00 67.75 348 HIS A CA 1
ATOM 2829 C C . HIS A 1 348 ? 0.070 2.858 -27.029 1.00 67.75 348 HIS A C 1
ATOM 2831 O O . HIS A 1 348 ? 0.969 3.364 -27.699 1.00 67.75 348 HIS A O 1
ATOM 2837 N N . GLY A 1 349 ? 0.033 2.982 -25.699 1.00 64.75 349 GLY A N 1
ATOM 2838 C CA . GLY A 1 349 ? 1.051 3.691 -24.917 1.00 64.75 349 GLY A CA 1
ATOM 2839 C C . GLY A 1 349 ? 0.977 5.224 -24.985 1.00 64.75 349 GLY A C 1
ATOM 2840 O O . GLY A 1 349 ? 1.857 5.893 -24.459 1.00 64.75 349 GLY A O 1
ATOM 2841 N N . SER A 1 350 ? -0.066 5.800 -25.589 1.00 70.75 350 SER A N 1
ATOM 2842 C CA . SER A 1 350 ? -0.280 7.256 -25.696 1.00 70.75 350 SER A CA 1
ATOM 2843 C C . SER A 1 350 ? -1.210 7.827 -24.616 1.00 70.75 350 SER A C 1
ATOM 2845 O O . SER A 1 350 ? -1.606 8.990 -24.680 1.00 70.75 350 SER A O 1
ATOM 2847 N N . LEU A 1 351 ? -1.565 7.029 -23.599 1.00 77.56 351 LEU A N 1
ATOM 2848 C CA . LEU A 1 351 ? -2.530 7.399 -22.556 1.00 77.56 351 LEU A CA 1
ATOM 2849 C C . LEU A 1 351 ? -2.230 8.748 -21.890 1.00 77.56 351 LEU A C 1
ATOM 2851 O O . LEU A 1 351 ? -3.151 9.531 -21.682 1.00 77.56 351 LEU A O 1
ATOM 2855 N N . HIS A 1 352 ? -0.965 9.027 -21.571 1.00 73.31 352 HIS A N 1
ATOM 2856 C CA . HIS A 1 352 ? -0.583 10.276 -20.910 1.00 73.31 352 HIS A CA 1
ATOM 2857 C C . HIS A 1 352 ? -0.831 11.506 -21.797 1.00 73.31 352 HIS A C 1
ATOM 2859 O O . HIS A 1 352 ? -1.314 12.521 -21.302 1.00 73.31 352 HIS A O 1
ATOM 2865 N N . GLU A 1 353 ? -0.540 11.406 -23.097 1.00 74.50 353 GLU A N 1
ATOM 2866 C CA . GLU A 1 353 ? -0.779 12.481 -24.070 1.00 74.50 353 GLU A CA 1
ATOM 2867 C C . GLU A 1 353 ? -2.294 12.747 -24.191 1.00 74.50 353 GLU A C 1
ATOM 2869 O O . GLU A 1 353 ? -2.746 13.875 -24.020 1.00 74.50 353 GLU A O 1
ATOM 2874 N N . VAL A 1 354 ? -3.113 11.696 -24.319 1.00 81.19 354 VAL A N 1
ATOM 2875 C CA . VAL A 1 354 ? -4.582 11.834 -24.420 1.00 81.19 354 VAL A CA 1
ATOM 2876 C C . VAL A 1 354 ? -5.233 12.309 -23.109 1.00 81.19 354 VAL A C 1
ATOM 2878 O O . VAL A 1 354 ? -6.243 13.019 -23.134 1.00 81.19 354 VAL A O 1
ATOM 2881 N N . LEU A 1 355 ? -4.674 11.954 -21.946 1.00 80.19 355 LEU A N 1
ATOM 2882 C CA . LEU A 1 355 ? -5.107 12.490 -20.650 1.00 80.19 355 LEU A CA 1
ATOM 2883 C C . LEU A 1 355 ? -4.769 13.978 -20.498 1.00 80.19 355 LEU A C 1
ATOM 2885 O O . LEU A 1 355 ? -5.564 14.712 -19.908 1.00 80.19 355 LEU A O 1
ATOM 2889 N N . LEU A 1 356 ? -3.631 14.430 -21.034 1.00 79.44 356 LEU A N 1
ATOM 2890 C CA . LEU A 1 356 ? -3.254 15.843 -21.068 1.00 79.44 356 LEU A CA 1
ATOM 2891 C C . LEU A 1 356 ? -4.242 16.648 -21.927 1.00 79.44 356 LEU A C 1
ATOM 2893 O O . LEU A 1 356 ? -4.837 17.598 -21.416 1.00 79.44 356 LEU A O 1
ATOM 2897 N N . ASP A 1 357 ? -4.513 16.202 -23.158 1.00 81.19 357 ASP A N 1
ATOM 2898 C CA . ASP A 1 357 ? -5.468 16.843 -24.077 1.00 81.19 357 ASP A CA 1
ATOM 2899 C C . ASP A 1 357 ? -6.875 16.950 -23.459 1.00 81.19 357 ASP A C 1
ATOM 2901 O O . ASP A 1 357 ? -7.507 18.012 -23.454 1.00 81.19 357 ASP A O 1
ATOM 2905 N N . ARG A 1 358 ? -7.377 15.849 -22.873 1.00 82.50 358 ARG A N 1
ATOM 2906 C CA . ARG A 1 358 ? -8.683 15.832 -22.188 1.00 82.50 358 ARG A CA 1
ATOM 2907 C C . ARG A 1 358 ? -8.721 16.751 -20.973 1.00 82.50 358 ARG A C 1
ATOM 2909 O O . ARG A 1 358 ? -9.806 17.238 -20.653 1.00 82.50 358 ARG A O 1
ATOM 2916 N N . ARG A 1 359 ? -7.587 16.967 -20.292 1.00 80.00 359 ARG A N 1
ATOM 2917 C CA . ARG A 1 359 ? -7.468 17.850 -19.121 1.00 80.00 359 ARG A CA 1
ATOM 2918 C C . ARG A 1 359 ? -7.469 19.320 -19.526 1.00 80.00 359 ARG A C 1
ATOM 2920 O O . ARG A 1 359 ? -8.183 20.107 -18.902 1.00 80.00 359 ARG A O 1
ATOM 2927 N N . GLU A 1 360 ? -6.729 19.676 -20.574 1.00 78.69 360 GLU A N 1
ATOM 2928 C CA . GLU A 1 360 ? -6.650 21.040 -21.110 1.00 78.69 360 GLU A CA 1
ATOM 2929 C C . GLU A 1 360 ? -8.040 21.572 -21.497 1.00 78.69 360 GLU A C 1
ATOM 2931 O O . GLU A 1 360 ? -8.434 22.669 -21.089 1.00 78.69 360 GLU A O 1
ATOM 2936 N N . GLN A 1 361 ? -8.846 20.738 -22.166 1.00 78.44 361 GLN A N 1
ATOM 2937 C CA . GLN A 1 361 ? -10.231 21.054 -22.545 1.00 78.44 361 GLN A CA 1
ATOM 2938 C C . GLN A 1 361 ? -11.126 21.478 -21.365 1.00 78.44 361 GLN A C 1
ATOM 2940 O O . GLN A 1 361 ? -12.084 22.225 -21.564 1.00 78.44 361 GLN A O 1
ATOM 2945 N N . MET A 1 362 ? -10.832 21.042 -20.133 1.00 74.06 362 MET A N 1
ATOM 2946 C CA . MET A 1 362 ? -11.655 21.349 -18.952 1.00 74.06 362 MET A CA 1
ATOM 2947 C C . MET A 1 362 ? -11.396 22.740 -18.357 1.00 74.06 362 MET A C 1
ATOM 2949 O O . MET A 1 362 ? -12.180 23.181 -17.515 1.00 74.06 362 MET A O 1
ATOM 2953 N N . LYS A 1 363 ? -10.292 23.409 -18.731 1.00 69.94 363 LYS A N 1
ATOM 2954 C CA . LYS A 1 363 ? -9.888 24.746 -18.237 1.00 69.94 363 LYS A CA 1
ATOM 2955 C C . LYS A 1 363 ? -9.939 24.908 -16.702 1.00 69.94 363 LYS A C 1
ATOM 2957 O O . LYS A 1 363 ? -10.253 25.977 -16.186 1.00 69.94 363 LYS A O 1
ATOM 2962 N N . ALA A 1 364 ? -9.646 23.832 -15.966 1.00 59.97 364 ALA A N 1
ATOM 2963 C CA . ALA A 1 364 ? -9.694 23.768 -14.496 1.00 59.97 364 ALA A CA 1
ATOM 2964 C C . ALA A 1 364 ? -8.316 23.502 -13.844 1.00 59.97 364 ALA A C 1
ATOM 2966 O O . ALA A 1 364 ? -8.211 23.287 -12.634 1.00 59.97 364 ALA A O 1
ATOM 2967 N N . ASP A 1 365 ? -7.265 23.486 -14.662 1.00 60.25 365 ASP A N 1
ATOM 2968 C CA . ASP A 1 365 ? -5.884 23.199 -14.283 1.00 60.25 365 ASP A CA 1
ATOM 2969 C C . ASP A 1 365 ? -5.277 24.323 -13.416 1.00 60.25 365 ASP A C 1
ATOM 2971 O O . ASP A 1 365 ? -5.616 25.504 -13.526 1.00 60.25 365 ASP A O 1
ATOM 2975 N N . ARG A 1 366 ? -4.331 23.967 -12.547 1.00 58.03 366 ARG A N 1
ATOM 2976 C CA . ARG A 1 366 ? -3.481 24.914 -11.825 1.00 58.03 366 ARG A CA 1
ATOM 2977 C C . ARG A 1 366 ? -2.583 25.737 -12.756 1.00 58.03 366 ARG A C 1
ATOM 2979 O O . ARG A 1 366 ? -2.281 26.876 -12.384 1.00 58.03 366 ARG A O 1
ATOM 2986 N N . TYR A 1 367 ? -2.200 25.176 -13.905 1.00 55.34 367 TYR A N 1
ATOM 2987 C CA . TYR A 1 367 ? -1.166 25.673 -14.818 1.00 55.34 367 TYR A CA 1
ATOM 2988 C C . TYR A 1 367 ? -1.684 26.229 -16.157 1.00 55.34 367 TYR A C 1
ATOM 2990 O O . TYR A 1 367 ? -0.958 26.990 -16.795 1.00 55.34 367 TYR A O 1
ATOM 2998 N N . CYS A 1 368 ? -2.922 25.931 -16.566 1.00 49.25 368 CYS A N 1
ATOM 2999 C CA . CYS A 1 368 ? -3.562 26.651 -17.673 1.00 49.25 368 CYS A CA 1
ATOM 3000 C C . CYS A 1 368 ? -3.893 28.087 -17.227 1.00 49.25 368 CYS A C 1
ATOM 3002 O O . CYS A 1 368 ? -4.501 28.282 -16.169 1.00 49.25 368 CYS A O 1
ATOM 3004 N N . LYS A 1 369 ? -3.484 29.076 -18.028 1.00 47.19 369 LYS A N 1
ATOM 3005 C CA . LYS A 1 369 ? -3.900 30.483 -17.916 1.00 47.19 369 LYS A CA 1
ATOM 3006 C C . LYS A 1 369 ? -5.008 30.787 -18.917 1.00 47.19 369 LYS A C 1
ATOM 3008 O O . LYS A 1 369 ? -4.942 30.215 -20.024 1.00 47.19 369 LYS A O 1
#

Sequence (369 aa):
MNWSSNKFYEGKLIADKSVKNHLLKDLKNISKKENDDENLSECSLFLIDTNGYDMKEIYFDDENSHGNEGEVELVNIHINELIENYSLSIDQIGEAGFLSDSRRINVAIKRARRHLCIICNVQILTHDPFIKRLIDYMIQHGQIHLAFEFIDGFYYFFYLYLKKRVKHGGWWKVTKFHEINGNVAIEFGTNSYVHSLDNGLFCIGSTRSFGEGPEQQQILTAIRISENKIALKSGFRKYLAINKNGLVIGRSDAIGMREHFEPVFENGNLALSASNDKFIRFNDEGDPVAMDDRATEGNFIQIQLPVEEQGTIRETEINYVKKYQKFQDKKLRINQGDIKNLVDAKKHGSLHEVLLDRREQMKADRYCK

Foldseek 3Di:
DQLLCVPPPVSPDDDDPVQPQAALLVDPDAPDDPCCVPPRRRWAFEEAAAPPPPFDWDQDPPRPDIDTVLLVVVVVLVVCCCCVRSVDDPVLDDDDDDDPDPVVVSVRSVVRRHHDYDYYNCVVQCVDVSVVSVVVVCVVGGHYHYSCVCCVVVCVVVVVVVLQCQQAQQKDFDDDPVVQFAKKWKFADAQWTWFADPVFFTFTHPRDDSRHHDDLRRIWGWADPDPFKTFIAGSNRFTWFADPQQFIGRHHNDDDLRRIWGWDDDPNWTFIATSVCFTWAADPVRTIGRDHNDDDSRRTITMIDGNLPDDDLVSSLQSVQVVFFDCPVVDRDGQPDDCVVLVVCRNVNNNVVVSVVRNVVRCRGPPRD

pLDDT: mean 80.58, std 14.14, range [36.91, 97.88]

Secondary structure (DSSP, 8-state):
-HHHHHHHSTT-----TTTTT--GGGSTT----TT--S-GGG-SEEEEE-TTS--PEEE-SSTT-EEEHHHHHHHHHHHHHHHHTT---GGG--------SHHHHHHHHTT-SS-EEEEE-HHHHTTSHHHHHHHHHHHHHSEEEEHHHHHHHHHHHHHHHHHHHHHTTTEEE--SGGG--EEEEEEETTTEEEEE-TTS-EEEPPPPPTT----TTT-EEEEE-SSS-EEEE-TTSPEEEE-TTSBEEEEESS--GGGEEEEEEETTEEEEEETTS-EEEE-TTS-EEEEESS--GGGBEEEEEEGGG-SSHHHHHHHHHHHHB--TTS------S-SHHHHHHHHHT-HHHHHHHHHHTTT-BSS--